Protein AF-A0A1D6FIJ0-F1 (afdb_monomer_lite)

InterPro domains:
  IPR036770 Ankyrin repeat-containing domain superfamily [G3DSA:1.25.40.20] (124-198)
  IPR036770 Ankyrin repeat-containing domain superfamily [SSF48403] (150-197)

Radius of gyration: 21.44 Å; chains: 1; bounding box: 54×54×56 Å

pLDDT: mean 78.52, std 17.39, range [33.03, 98.06]

Organism: Zea mays (NCBI:txid4577)

Foldseek 3Di:
DDDDDDDDDDDDDDAWAKDWDFDADPVRHTDGDIDIDTDHDDPPPPDDPPPPPPLPCPDPVSVVLLVLLVCLLVVLCDPDDDDDDDDPDLDQPPPDDDVVVVVVLVVCVVVPDPCVPSVVVVVSVSVSSVSLNVSLVSLRVPPPVPDDDDLSLLCSLLSCLLSVVVVSNSRSVSSPNDQCRQDPVGDGSVNSNVVNVD

Structure (mmCIF, N/CA/C/O backbone):
data_AF-A0A1D6FIJ0-F1
#
_entry.id   AF-A0A1D6FIJ0-F1
#
loop_
_atom_site.group_PDB
_atom_site.id
_atom_site.type_symbol
_atom_site.label_atom_id
_atom_site.label_alt_id
_atom_site.label_comp_id
_atom_site.label_asym_id
_atom_site.label_entity_id
_atom_site.label_seq_id
_atom_site.pdbx_PDB_ins_code
_atom_site.Cartn_x
_atom_site.Cartn_y
_atom_site.Cartn_z
_atom_site.occupancy
_atom_site.B_iso_or_equiv
_atom_site.auth_seq_id
_atom_site.auth_comp_id
_atom_site.auth_asym_id
_atom_site.auth_atom_id
_atom_site.pdbx_PDB_model_num
ATOM 1 N N . MET A 1 1 ? -10.433 -27.068 -19.968 1.00 35.25 1 MET A N 1
ATOM 2 C CA . MET A 1 1 ? -10.742 -26.694 -18.574 1.00 35.25 1 MET A CA 1
ATOM 3 C C . MET A 1 1 ? -10.887 -25.183 -18.567 1.00 35.25 1 MET A C 1
ATOM 5 O O . MET A 1 1 ? -9.882 -24.503 -18.715 1.00 35.25 1 MET A O 1
ATOM 9 N N . PHE A 1 2 ? -12.115 -24.663 -18.579 1.00 41.81 2 PHE A N 1
ATOM 10 C CA . PHE A 1 2 ? -12.343 -23.218 -18.496 1.00 41.81 2 PHE A CA 1
ATOM 11 C C . PHE A 1 2 ? -12.176 -22.818 -17.031 1.00 41.81 2 PHE A C 1
ATOM 13 O O . PHE A 1 2 ? -12.827 -23.402 -16.172 1.00 41.81 2 PHE A O 1
ATOM 20 N N . GLY A 1 3 ? -11.216 -21.934 -16.760 1.00 45.00 3 GLY A N 1
ATOM 21 C CA . GLY A 1 3 ? -10.919 -21.457 -15.414 1.00 45.00 3 GLY A CA 1
ATOM 22 C C . GLY A 1 3 ? -12.034 -20.565 -14.880 1.00 45.00 3 GLY A C 1
ATOM 23 O O . GLY A 1 3 ? -12.729 -19.910 -15.657 1.00 45.00 3 GLY A O 1
ATOM 24 N N . ASP A 1 4 ? -12.178 -20.543 -13.559 1.00 58.06 4 ASP A N 1
ATOM 25 C CA . ASP A 1 4 ? -13.126 -19.699 -12.835 1.00 58.06 4 ASP A CA 1
ATOM 26 C C . ASP A 1 4 ? -12.816 -18.212 -13.075 1.00 58.06 4 ASP A C 1
ATOM 28 O O . ASP A 1 4 ? -12.029 -17.584 -12.367 1.00 58.06 4 ASP A O 1
ATOM 32 N N . SER A 1 5 ? -13.402 -17.637 -14.124 1.00 64.94 5 SER A N 1
ATOM 33 C CA . SER A 1 5 ? -13.297 -16.212 -14.427 1.00 64.94 5 SER A CA 1
ATOM 34 C C . SER A 1 5 ? -14.331 -15.433 -13.616 1.00 64.94 5 SER A C 1
ATOM 36 O O . SER A 1 5 ? -15.533 -15.653 -13.766 1.00 64.94 5 SER A O 1
ATOM 38 N N . VAL A 1 6 ? -13.874 -14.496 -12.785 1.00 76.44 6 VAL A N 1
ATOM 39 C CA . VAL A 1 6 ? -14.740 -13.590 -12.019 1.00 76.44 6 VAL A CA 1
ATOM 40 C C . VAL A 1 6 ? -15.010 -12.325 -12.837 1.00 76.44 6 VAL A C 1
ATOM 42 O O . VAL A 1 6 ? -14.081 -11.686 -13.325 1.00 76.44 6 VAL A O 1
ATOM 45 N N . LEU A 1 7 ? -16.284 -11.949 -12.973 1.00 72.44 7 LEU A N 1
ATOM 46 C CA . LEU A 1 7 ? -16.712 -10.680 -13.568 1.00 72.44 7 LEU A CA 1
ATOM 47 C C . LEU A 1 7 ? -17.034 -9.678 -12.452 1.00 72.44 7 LEU A C 1
ATOM 49 O O . LEU A 1 7 ? -17.892 -9.946 -11.613 1.00 72.44 7 LEU A O 1
ATOM 53 N N . LEU A 1 8 ? -16.368 -8.521 -12.460 1.00 77.62 8 LEU A N 1
ATOM 54 C CA . LEU A 1 8 ? -16.652 -7.401 -11.559 1.00 77.62 8 LEU A CA 1
ATOM 55 C C . LEU A 1 8 ? -17.435 -6.322 -12.315 1.00 77.62 8 LEU A C 1
ATOM 57 O O . LEU A 1 8 ? -17.044 -5.920 -13.409 1.00 77.62 8 LEU A O 1
ATOM 61 N N . CYS A 1 9 ? -18.526 -5.834 -11.728 1.00 73.38 9 CYS A N 1
ATOM 62 C CA . CYS A 1 9 ? -19.297 -4.720 -12.271 1.00 73.38 9 CYS A CA 1
ATOM 63 C C . CYS A 1 9 ? -19.686 -3.733 -11.167 1.00 73.38 9 CYS A C 1
ATOM 65 O O . CYS A 1 9 ? -19.872 -4.113 -10.010 1.00 73.38 9 CYS A O 1
ATOM 67 N N . HIS A 1 10 ? -19.811 -2.457 -11.534 1.00 72.75 10 HIS A N 1
ATOM 68 C CA . HIS A 1 10 ? -20.338 -1.428 -10.647 1.00 72.75 10 HIS A CA 1
ATOM 69 C C . HIS A 1 10 ? -21.850 -1.332 -10.822 1.00 72.75 10 HIS A C 1
ATOM 71 O O . HIS A 1 10 ? -22.352 -1.155 -11.931 1.00 72.75 10 HIS A O 1
ATOM 77 N N . THR A 1 11 ? -22.574 -1.437 -9.713 1.00 73.19 11 THR A N 1
ATOM 78 C CA . THR A 1 11 ? -24.018 -1.209 -9.684 1.00 73.19 11 THR A CA 1
ATOM 79 C C . THR A 1 11 ? -24.317 0.291 -9.623 1.00 73.19 11 THR A C 1
ATOM 81 O O . THR A 1 11 ? -23.659 1.006 -8.863 1.00 73.19 11 THR A O 1
ATOM 84 N N . PRO A 1 12 ? -25.315 0.792 -10.372 1.00 76.25 12 PRO A N 1
ATOM 85 C CA . PRO A 1 12 ? -25.849 2.129 -10.147 1.00 76.25 12 PRO A CA 1
ATOM 86 C C . PRO A 1 12 ? -26.482 2.232 -8.749 1.00 76.25 12 PRO A C 1
ATOM 88 O O . PRO A 1 12 ? -26.779 1.219 -8.108 1.00 76.25 12 PRO A O 1
ATOM 91 N N . LEU A 1 13 ? -26.686 3.467 -8.280 1.00 73.50 13 LEU A N 1
ATOM 92 C CA . LEU A 1 13 ? -27.376 3.754 -7.018 1.00 73.50 13 LEU A CA 1
ATOM 93 C C . LEU A 1 13 ? -28.751 3.072 -7.001 1.00 73.50 13 LEU A C 1
ATOM 95 O O . LEU A 1 13 ? -29.591 3.343 -7.858 1.00 73.50 13 LEU A O 1
ATOM 99 N N . HIS A 1 14 ? -28.969 2.197 -6.020 1.00 72.94 14 HIS A N 1
ATOM 100 C CA . HIS A 1 14 ? -30.217 1.463 -5.837 1.00 72.94 14 HIS A CA 1
ATOM 101 C C . HIS A 1 14 ? -30.660 1.523 -4.369 1.00 72.94 14 HIS A C 1
ATOM 103 O O . HIS A 1 14 ? -29.834 1.666 -3.466 1.00 72.94 14 HIS A O 1
ATOM 109 N N . ASN A 1 15 ? -31.963 1.416 -4.116 1.00 78.62 15 ASN A N 1
ATOM 110 C CA . ASN A 1 15 ? -32.493 1.242 -2.761 1.00 78.62 15 ASN A CA 1
ATOM 111 C C . ASN A 1 15 ? -32.277 -0.204 -2.297 1.00 78.62 15 ASN A C 1
ATOM 113 O O . ASN A 1 15 ? -32.217 -1.109 -3.135 1.00 78.62 15 ASN A O 1
ATOM 117 N N . SER A 1 16 ? -32.188 -0.435 -0.983 1.00 84.50 16 SER A N 1
ATOM 118 C CA . SER A 1 16 ? -32.159 -1.795 -0.438 1.00 84.50 16 SER A CA 1
ATOM 119 C C . SER A 1 16 ? -33.367 -2.613 -0.902 1.00 84.50 16 SER A C 1
ATOM 121 O O . SER A 1 16 ? -34.490 -2.113 -0.960 1.00 84.50 16 SER A O 1
ATOM 123 N N . GLY A 1 17 ? -33.136 -3.876 -1.253 1.00 85.56 17 GLY A N 1
ATOM 124 C CA . GLY A 1 17 ? -34.182 -4.779 -1.721 1.00 85.56 17 GLY A CA 1
ATOM 125 C C . GLY A 1 17 ? -33.651 -5.936 -2.557 1.00 85.56 17 GLY A C 1
ATOM 126 O O . GLY A 1 17 ? -32.471 -6.000 -2.893 1.00 85.56 17 GLY A O 1
ATOM 127 N N . ASN A 1 18 ? -34.540 -6.860 -2.911 1.00 88.81 18 ASN A N 1
ATOM 128 C CA . ASN A 1 18 ? -34.189 -8.002 -3.748 1.00 88.81 18 ASN A CA 1
ATOM 129 C C . ASN A 1 18 ? -34.084 -7.583 -5.220 1.00 88.81 18 ASN A C 1
ATOM 131 O O . ASN A 1 18 ? -35.015 -7.011 -5.785 1.00 88.81 18 ASN A O 1
ATOM 135 N N . LEU A 1 19 ? -32.948 -7.892 -5.835 1.00 87.00 19 LEU A N 1
ATOM 136 C CA . LEU A 1 19 ? -32.635 -7.694 -7.240 1.00 87.00 19 LEU A CA 1
ATOM 137 C C . LEU A 1 19 ? -32.540 -9.032 -7.954 1.00 87.00 19 LEU A C 1
ATOM 139 O O . LEU A 1 19 ? -32.027 -10.006 -7.412 1.00 87.00 19 LEU A O 1
ATOM 143 N N . ARG A 1 20 ? -32.956 -9.040 -9.216 1.00 87.88 20 ARG A N 1
ATOM 144 C CA . ARG A 1 20 ? -32.782 -10.170 -10.119 1.00 87.88 20 ARG A CA 1
ATOM 145 C C . ARG A 1 20 ? -31.782 -9.796 -11.201 1.00 87.88 20 ARG A C 1
ATOM 147 O O . ARG A 1 20 ? -32.005 -8.835 -11.935 1.00 87.88 20 ARG A O 1
ATOM 154 N N . ILE A 1 21 ? -30.696 -10.553 -11.301 1.00 88.81 21 ILE A N 1
ATOM 155 C CA . ILE A 1 21 ? -29.601 -10.304 -12.242 1.00 88.81 21 ILE A CA 1
ATOM 156 C C . ILE A 1 21 ? -29.571 -11.418 -13.289 1.00 88.81 21 ILE A C 1
ATOM 158 O O . ILE A 1 21 ? -29.788 -12.587 -12.972 1.00 88.81 21 ILE A O 1
ATOM 162 N N . TYR A 1 22 ? -29.306 -11.042 -14.537 1.00 90.25 22 TYR A N 1
ATOM 163 C CA . TYR A 1 22 ? -29.076 -11.941 -15.664 1.00 90.25 22 TYR A CA 1
ATOM 164 C C . TYR A 1 22 ? -28.115 -11.276 -16.657 1.00 90.25 22 TYR A C 1
ATOM 166 O O . TYR A 1 22 ? -27.970 -10.053 -16.680 1.00 90.25 22 TYR A O 1
ATOM 174 N N . ILE A 1 23 ? -27.446 -12.082 -17.473 1.00 88.88 23 ILE A N 1
ATOM 175 C CA . ILE A 1 23 ? -26.503 -11.636 -18.496 1.00 88.88 23 ILE A CA 1
ATOM 176 C C . ILE A 1 23 ? -27.230 -11.626 -19.838 1.00 88.88 23 ILE A C 1
ATOM 178 O O . ILE A 1 23 ? -27.932 -12.581 -20.180 1.00 88.88 23 ILE A O 1
ATOM 182 N N . THR A 1 24 ? -27.044 -10.553 -20.606 1.00 92.00 24 THR A N 1
ATOM 183 C CA . THR A 1 24 ? -27.512 -10.466 -21.993 1.00 92.00 24 THR A CA 1
ATOM 184 C C . THR A 1 24 ? -26.342 -10.418 -22.961 1.00 92.00 24 THR A C 1
ATOM 186 O O . THR A 1 24 ? -25.279 -9.886 -22.640 1.00 92.00 24 THR A O 1
ATOM 189 N N . SER A 1 25 ? -26.536 -10.977 -24.152 1.00 87.75 25 SER A N 1
ATOM 190 C CA . SER A 1 25 ? -25.628 -10.764 -25.280 1.00 87.75 25 SER A CA 1
ATOM 191 C C . SER A 1 25 ? -25.855 -9.371 -25.888 1.00 87.75 25 SER A C 1
ATOM 193 O O . SER A 1 25 ? -26.850 -8.704 -25.601 1.00 87.75 25 SER A O 1
ATOM 195 N N . GLY A 1 26 ? -24.943 -8.895 -26.741 1.00 82.38 26 GLY A N 1
ATOM 196 C CA . GLY A 1 26 ? -25.019 -7.562 -27.366 1.00 82.38 26 GLY A CA 1
ATOM 197 C C . GLY A 1 26 ? -26.291 -7.313 -28.194 1.00 82.38 26 GLY A C 1
ATOM 198 O O . GLY A 1 26 ? -26.633 -6.166 -28.471 1.00 82.38 26 GLY A O 1
ATOM 199 N N . ASN A 1 27 ? -27.026 -8.374 -28.538 1.00 87.19 27 ASN A N 1
ATOM 200 C CA . ASN A 1 27 ? -28.348 -8.338 -29.170 1.00 87.19 27 ASN A CA 1
ATOM 201 C C . ASN A 1 27 ? -29.523 -8.240 -28.168 1.00 87.19 27 ASN A C 1
ATOM 203 O O . ASN A 1 27 ? -30.676 -8.290 -28.586 1.00 87.19 27 ASN A O 1
ATOM 207 N N . ARG A 1 28 ? -29.243 -8.070 -26.867 1.00 84.00 28 ARG A N 1
ATOM 208 C CA . ARG A 1 28 ? -30.196 -8.014 -25.741 1.00 84.00 28 ARG A CA 1
ATOM 209 C C . ARG A 1 28 ? -30.937 -9.321 -25.439 1.00 84.00 28 ARG A C 1
ATOM 211 O O . ARG A 1 28 ? -31.875 -9.308 -24.645 1.00 84.00 28 ARG A O 1
ATOM 218 N N . GLU A 1 29 ? -30.515 -10.444 -26.012 1.00 91.69 29 GLU A N 1
ATOM 219 C CA . GLU A 1 29 ? -31.053 -11.756 -25.645 1.00 91.69 29 GLU A CA 1
ATOM 220 C C . GLU A 1 29 ? -30.439 -12.254 -24.336 1.00 91.69 29 GLU A C 1
ATOM 222 O O . GLU A 1 29 ? -29.259 -12.024 -24.066 1.00 91.69 29 GLU A O 1
ATOM 227 N N . VAL A 1 30 ? -31.243 -12.935 -23.518 1.00 91.06 30 VAL A N 1
ATOM 228 C CA . VAL A 1 30 ? -30.817 -13.493 -22.228 1.00 91.06 30 VAL A CA 1
ATOM 229 C C . VAL A 1 30 ? -29.951 -14.728 -22.462 1.00 91.06 30 VAL A C 1
ATOM 231 O O . VAL A 1 30 ? -30.374 -15.670 -23.126 1.00 91.06 30 VAL A O 1
ATOM 234 N N . CYS A 1 31 ? -28.746 -14.733 -21.893 1.00 89.56 31 CYS A N 1
ATOM 235 C CA . CYS A 1 31 ? -27.768 -15.815 -22.049 1.00 89.56 31 CYS A CA 1
ATOM 236 C C . CYS A 1 31 ? -27.363 -16.464 -20.717 1.00 89.56 31 CYS A C 1
ATOM 238 O O . CYS A 1 31 ? -26.452 -17.288 -20.694 1.00 89.56 31 CYS A O 1
ATOM 240 N N . SER A 1 32 ? -28.012 -16.102 -19.607 1.00 89.69 32 SER A N 1
ATOM 241 C CA . SER A 1 32 ? -27.807 -16.741 -18.306 1.00 89.69 32 SER A CA 1
ATOM 242 C C . SER A 1 32 ? -29.126 -17.045 -17.613 1.00 89.69 32 SER A C 1
ATOM 244 O O . SER A 1 32 ? -30.171 -16.484 -17.938 1.00 89.69 32 SER A O 1
ATOM 246 N N . GLU A 1 33 ? -29.049 -17.880 -16.584 1.00 90.38 33 GLU A N 1
ATOM 247 C CA . GLU A 1 33 ? -30.119 -18.012 -15.604 1.00 90.38 33 GLU A CA 1
ATOM 248 C C . GLU A 1 33 ? -30.327 -16.695 -14.844 1.00 90.38 33 GLU A C 1
ATOM 250 O O . GLU A 1 33 ? -29.411 -15.872 -14.711 1.00 90.38 33 GLU A O 1
ATOM 255 N N . PHE A 1 34 ? -31.546 -16.510 -14.342 1.00 90.94 34 PHE A N 1
ATOM 256 C CA . PHE A 1 34 ? -31.870 -15.422 -13.432 1.00 90.94 34 PHE A CA 1
ATOM 257 C C . PHE A 1 34 ? -31.386 -15.774 -12.033 1.00 90.94 34 PHE A C 1
ATOM 259 O O . PHE A 1 34 ? -31.672 -16.861 -11.530 1.00 90.94 34 PHE A O 1
ATOM 266 N N . LYS A 1 35 ? -30.700 -14.837 -11.385 1.00 88.56 35 LYS A N 1
ATOM 267 C CA . LYS A 1 35 ? -30.231 -15.017 -10.017 1.00 88.56 35 LYS A CA 1
ATOM 268 C C . LYS A 1 35 ? -30.718 -13.883 -9.134 1.00 88.56 35 LYS A C 1
ATOM 270 O O . LYS A 1 35 ? -30.504 -12.711 -9.443 1.00 88.56 35 LYS A O 1
ATOM 275 N N . ASP A 1 36 ? -31.392 -14.262 -8.057 1.00 90.19 36 ASP A N 1
ATOM 276 C CA . ASP A 1 36 ? -31.933 -13.335 -7.075 1.00 90.19 36 ASP A CA 1
ATOM 277 C C . ASP A 1 36 ? -30.865 -13.035 -6.009 1.00 90.19 36 ASP A C 1
ATOM 279 O O . ASP A 1 36 ? -30.197 -13.935 -5.493 1.00 90.19 36 ASP A O 1
ATOM 283 N N . PHE A 1 37 ? -30.690 -11.757 -5.696 1.00 85.75 37 PHE A N 1
ATOM 284 C CA . PHE A 1 37 ? -29.734 -11.239 -4.724 1.00 85.75 37 PHE A CA 1
ATOM 285 C C . PHE A 1 37 ? -30.392 -10.157 -3.882 1.00 85.75 37 PHE A C 1
ATOM 287 O O . PHE A 1 37 ? -31.210 -9.395 -4.379 1.00 85.75 37 PHE A O 1
ATOM 294 N N . GLU A 1 38 ? -29.995 -10.021 -2.625 1.00 88.25 38 GLU A N 1
ATOM 295 C CA . GLU A 1 38 ? -30.410 -8.887 -1.804 1.00 88.25 38 GLU A CA 1
ATOM 296 C C . GLU A 1 38 ? -29.393 -7.750 -1.961 1.00 88.25 38 GLU A C 1
ATOM 298 O O . GLU A 1 38 ? -28.241 -7.859 -1.533 1.00 88.25 38 GLU A O 1
ATOM 303 N N . PHE A 1 39 ? -29.810 -6.642 -2.568 1.00 83.75 39 PHE A N 1
ATOM 304 C CA . PHE A 1 39 ? -29.047 -5.405 -2.533 1.00 83.75 39 PHE A CA 1
ATOM 305 C C . PHE A 1 39 ? -29.249 -4.737 -1.179 1.00 83.75 39 PHE A C 1
ATOM 307 O O . PHE A 1 39 ? -30.365 -4.401 -0.787 1.00 83.75 39 PHE A O 1
ATOM 314 N N . ARG A 1 40 ? -28.154 -4.511 -0.459 1.00 81.06 40 ARG A N 1
ATOM 315 C CA . ARG A 1 40 ? -28.170 -3.798 0.815 1.00 81.06 40 ARG A CA 1
ATOM 316 C C . ARG A 1 40 ? -27.570 -2.422 0.592 1.00 81.06 40 ARG A C 1
ATOM 318 O O . ARG A 1 40 ? -26.353 -2.285 0.487 1.00 81.06 40 ARG A O 1
ATOM 325 N N . SER A 1 41 ? -28.425 -1.400 0.511 1.00 71.88 41 SER A N 1
ATOM 326 C CA . SER A 1 41 ? -27.956 -0.017 0.566 1.00 71.88 41 SER A CA 1
ATOM 327 C C . SER A 1 41 ? -27.242 0.172 1.897 1.00 71.88 41 SER A C 1
ATOM 329 O O . SER A 1 41 ? -27.816 -0.115 2.951 1.00 71.88 41 SER A O 1
ATOM 331 N N . LYS A 1 42 ? -25.993 0.631 1.854 1.00 66.19 42 LYS A N 1
ATOM 332 C CA . LYS A 1 42 ? -25.233 0.959 3.057 1.00 66.19 42 LYS A CA 1
ATOM 333 C C . LYS A 1 42 ? -26.059 1.982 3.841 1.00 66.19 42 LYS A C 1
ATOM 335 O O . LYS A 1 42 ? -26.354 3.051 3.306 1.00 66.19 42 LYS A O 1
ATOM 340 N N . SER A 1 43 ? -26.524 1.636 5.044 1.00 50.34 43 SER A N 1
ATOM 341 C CA . SER A 1 43 ? -27.262 2.596 5.861 1.00 50.34 43 SER A CA 1
ATOM 342 C C . SER A 1 43 ? -26.333 3.772 6.112 1.00 50.34 43 SER A C 1
ATOM 344 O O . SER A 1 43 ? -25.256 3.586 6.679 1.00 50.34 43 SER A O 1
ATOM 346 N N . SER A 1 44 ? -26.741 4.965 5.694 1.00 47.31 44 SER A N 1
ATOM 347 C CA . SER A 1 44 ? -26.148 6.194 6.202 1.00 47.31 44 SER A CA 1
ATOM 348 C C . SER A 1 44 ? -26.582 6.328 7.664 1.00 47.31 44 SER A C 1
ATOM 350 O O . SER A 1 44 ? -27.542 7.020 7.992 1.00 47.31 44 SER A O 1
ATOM 352 N N . SER A 1 45 ? -25.949 5.553 8.547 1.00 39.25 45 SER A N 1
ATOM 353 C CA . SER A 1 45 ? -25.892 5.900 9.956 1.00 39.25 45 SER A CA 1
ATOM 354 C C . SER A 1 45 ? -24.968 7.099 10.033 1.00 39.25 45 SER A C 1
ATOM 356 O O . SER A 1 45 ? -23.825 7.031 9.585 1.00 39.25 45 SER A O 1
ATOM 358 N N . SER A 1 46 ? -25.481 8.200 10.565 1.00 40.94 46 SER A N 1
ATOM 359 C CA . SER A 1 46 ? -24.735 9.416 10.848 1.00 40.94 46 SER A CA 1
ATOM 360 C C . SER A 1 46 ? -23.670 9.147 11.914 1.00 40.94 46 SER A C 1
ATOM 362 O O . SER A 1 46 ? -23.873 9.461 13.078 1.00 40.94 46 SER A O 1
ATOM 364 N N . PHE A 1 47 ? -22.575 8.515 11.497 1.00 37.06 47 PHE A N 1
ATOM 365 C CA . PHE A 1 47 ? -21.218 8.560 12.025 1.00 37.06 47 PHE A CA 1
ATOM 366 C C . PHE A 1 47 ? -20.314 7.986 10.909 1.00 37.06 47 PHE A C 1
ATOM 368 O O . PHE A 1 47 ? -20.484 6.850 10.483 1.00 37.06 47 PHE A O 1
ATOM 375 N N . THR A 1 48 ? -19.422 8.854 10.418 1.00 38.91 48 THR A N 1
ATOM 376 C CA . THR A 1 48 ? -18.216 8.623 9.595 1.00 38.91 48 THR A C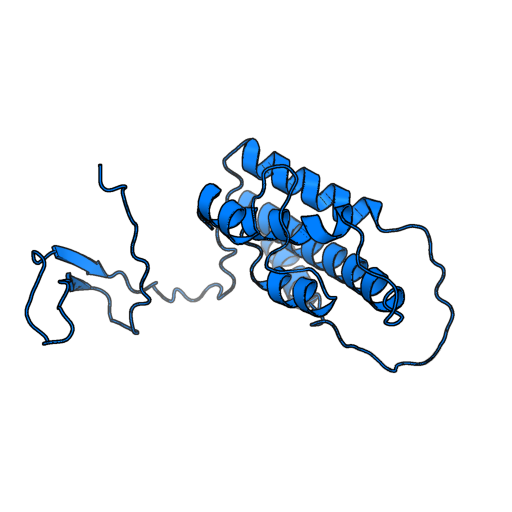A 1
ATOM 377 C C . THR A 1 48 ? -18.340 8.119 8.140 1.00 38.91 48 THR A C 1
ATOM 379 O O . THR A 1 48 ? -18.205 6.940 7.831 1.00 38.91 48 THR A O 1
ATOM 382 N N . ASP A 1 49 ? -18.261 9.072 7.198 1.00 35.88 49 ASP A N 1
ATOM 383 C CA . ASP A 1 49 ? -17.623 8.913 5.865 1.00 35.88 49 ASP A CA 1
ATOM 384 C C . ASP A 1 49 ? -16.089 8.693 5.948 1.00 35.88 49 ASP A C 1
ATOM 386 O O . ASP A 1 49 ? -15.317 8.962 5.032 1.00 35.88 49 ASP A O 1
ATOM 390 N N . ILE A 1 50 ? -15.635 8.157 7.076 1.00 46.34 50 ILE A N 1
ATOM 391 C CA . ILE A 1 50 ? -14.328 7.548 7.273 1.00 46.34 50 ILE A CA 1
ATOM 392 C C . ILE A 1 50 ? -14.639 6.220 7.953 1.00 46.34 50 ILE A C 1
ATOM 394 O O . ILE A 1 50 ? -14.343 6.007 9.123 1.00 46.34 50 ILE A O 1
ATOM 398 N N . ALA A 1 51 ? -15.307 5.318 7.239 1.00 33.03 51 ALA A N 1
ATOM 399 C CA . ALA A 1 51 ? -15.020 3.926 7.511 1.00 33.03 51 ALA A CA 1
ATOM 400 C C . ALA A 1 51 ? -13.569 3.757 7.045 1.00 33.03 51 ALA A C 1
ATOM 402 O O . ALA A 1 51 ? -13.343 3.862 5.833 1.00 33.03 51 ALA A O 1
ATOM 403 N N . PRO A 1 52 ? -12.572 3.529 7.926 1.00 43.75 52 PRO A N 1
ATOM 404 C CA . PRO A 1 52 ? -11.384 2.860 7.440 1.00 43.75 52 PRO A CA 1
ATOM 405 C C . PRO A 1 52 ? -11.944 1.609 6.774 1.00 43.75 52 PRO A C 1
ATOM 407 O O . PRO A 1 52 ? -12.661 0.837 7.421 1.00 43.75 52 PRO A O 1
ATOM 410 N N . SER A 1 53 ? -11.746 1.455 5.459 1.00 44.94 53 SER A N 1
ATOM 411 C CA . SER A 1 53 ? -11.912 0.145 4.837 1.00 44.94 53 SER A CA 1
ATOM 412 C C . SER A 1 53 ? -11.242 -0.796 5.816 1.00 44.94 53 SER A C 1
ATOM 414 O O . SER A 1 53 ? -10.070 -0.575 6.119 1.00 44.94 53 SER A O 1
ATOM 416 N N . SER A 1 54 ? -12.005 -1.701 6.435 1.00 47.59 54 SER A N 1
ATOM 417 C CA . SER A 1 54 ? -11.489 -2.645 7.419 1.00 47.59 54 SER A CA 1
ATOM 418 C C . SER A 1 54 ? -10.525 -3.548 6.657 1.00 47.59 54 SER A C 1
ATOM 420 O O . SER A 1 54 ? -10.859 -4.641 6.208 1.00 47.59 54 SER A O 1
ATOM 422 N N . ARG A 1 55 ? -9.325 -3.018 6.410 1.00 56.81 55 ARG A N 1
ATOM 423 C CA . ARG A 1 55 ? -8.169 -3.634 5.773 1.00 56.81 55 ARG A CA 1
ATOM 424 C C . ARG A 1 55 ? -7.512 -4.422 6.867 1.00 56.81 55 ARG A C 1
ATOM 426 O O . ARG A 1 55 ? -6.417 -4.140 7.327 1.00 56.81 55 ARG A O 1
ATOM 433 N N . HIS A 1 56 ? -8.298 -5.354 7.360 1.00 56.28 56 HIS A N 1
ATOM 434 C CA . HIS A 1 56 ? -7.942 -6.184 8.464 1.00 56.28 56 HIS A CA 1
ATOM 435 C C . HIS A 1 56 ? -6.769 -7.015 7.934 1.00 56.28 56 HIS A C 1
ATOM 437 O O . HIS A 1 56 ? -6.954 -7.872 7.066 1.00 56.28 56 HIS A O 1
ATOM 443 N N . LEU A 1 57 ? -5.555 -6.690 8.381 1.00 64.00 57 LEU A N 1
ATOM 444 C CA . LEU A 1 57 ? -4.341 -7.458 8.115 1.00 64.00 57 LEU A CA 1
ATOM 445 C C . LEU A 1 57 ? -4.517 -8.803 8.835 1.00 64.00 57 LEU A C 1
ATOM 447 O O . LEU A 1 57 ? -4.083 -8.985 9.969 1.00 64.00 57 LEU A O 1
ATOM 451 N N . LYS A 1 58 ? -5.293 -9.707 8.232 1.00 68.75 58 LYS A N 1
ATOM 452 C CA . LYS A 1 58 ? -5.741 -10.961 8.858 1.00 68.75 58 LYS A CA 1
ATOM 453 C C . LYS A 1 58 ? -4.697 -12.058 8.721 1.00 68.75 58 LYS A C 1
ATOM 455 O O . LYS A 1 58 ? -4.729 -13.017 9.487 1.00 68.75 58 LYS A O 1
ATOM 460 N N . SER A 1 59 ? -3.801 -11.938 7.740 1.00 82.88 59 SER A N 1
ATOM 461 C CA . SER A 1 59 ? -2.828 -12.972 7.408 1.00 82.88 59 SER A CA 1
ATOM 462 C C . SER A 1 59 ? -1.393 -12.555 7.735 1.00 82.88 59 SER A C 1
ATOM 464 O O . SER A 1 59 ? -1.020 -11.382 7.702 1.00 82.88 59 SER A O 1
ATOM 466 N N . SER A 1 60 ? -0.548 -13.551 8.010 1.00 90.62 60 SER A N 1
ATOM 467 C CA . SER A 1 60 ? 0.900 -13.342 8.122 1.00 90.62 60 SER A CA 1
ATOM 468 C C . SER A 1 60 ? 1.496 -12.772 6.826 1.00 90.62 60 SER A C 1
ATOM 470 O O . SER A 1 60 ? 2.466 -12.017 6.882 1.00 90.62 60 SER A O 1
ATOM 472 N N . GLU A 1 61 ? 0.893 -13.085 5.675 1.00 91.50 61 GLU A N 1
ATOM 473 C CA . GLU A 1 61 ? 1.292 -12.558 4.370 1.00 91.50 61 GLU A CA 1
ATOM 474 C C . GLU A 1 61 ? 1.021 -11.052 4.265 1.00 91.50 61 GLU A C 1
ATOM 476 O O . GLU A 1 61 ? 1.919 -10.303 3.888 1.00 91.50 61 GLU A O 1
ATOM 481 N N . ASP A 1 62 ? -0.157 -10.585 4.690 1.00 89.69 62 ASP A N 1
ATOM 482 C CA . ASP A 1 62 ? -0.502 -9.158 4.740 1.00 89.69 62 ASP A CA 1
ATOM 483 C C . ASP A 1 62 ? 0.490 -8.367 5.606 1.00 89.69 62 ASP A C 1
ATOM 485 O O . ASP A 1 62 ? 1.016 -7.331 5.191 1.00 89.69 62 ASP A O 1
ATOM 489 N N . LEU A 1 63 ? 0.807 -8.893 6.795 1.00 91.25 63 LEU A N 1
ATOM 490 C CA . LEU A 1 63 ? 1.788 -8.292 7.703 1.00 91.25 63 LEU A CA 1
ATOM 491 C C . LEU A 1 63 ? 3.194 -8.265 7.094 1.00 91.25 63 LEU A C 1
ATOM 493 O O . LEU A 1 63 ? 3.930 -7.293 7.275 1.00 91.25 63 LEU A O 1
ATOM 497 N N . LEU A 1 64 ? 3.574 -9.298 6.339 1.00 94.38 64 LEU A N 1
ATOM 498 C CA . LEU A 1 64 ? 4.845 -9.326 5.622 1.00 94.38 64 LEU A CA 1
ATOM 499 C C . LEU A 1 64 ? 4.907 -8.236 4.543 1.00 94.38 64 LEU A C 1
ATOM 501 O O . LEU A 1 64 ? 5.940 -7.573 4.407 1.00 94.38 64 LEU A O 1
ATOM 505 N N . ILE A 1 65 ? 3.832 -8.035 3.774 1.00 95.06 65 ILE A N 1
ATOM 506 C CA . ILE A 1 65 ? 3.769 -6.967 2.765 1.00 95.06 65 ILE A CA 1
ATOM 507 C C . ILE A 1 65 ? 3.824 -5.596 3.433 1.00 95.06 65 ILE A C 1
ATOM 509 O O . ILE A 1 65 ? 4.613 -4.745 3.014 1.00 95.06 65 ILE A O 1
ATOM 513 N N . LEU A 1 66 ? 3.075 -5.405 4.517 1.00 93.56 66 LEU A N 1
ATOM 514 C CA . LEU A 1 66 ? 3.103 -4.183 5.310 1.00 93.56 66 LEU A CA 1
ATOM 515 C C . LEU A 1 66 ? 4.510 -3.881 5.845 1.00 93.56 66 LEU A C 1
ATOM 517 O O . LEU A 1 66 ? 4.998 -2.760 5.707 1.00 93.56 66 LEU A O 1
ATOM 521 N N . ALA A 1 67 ? 5.200 -4.880 6.399 1.00 94.25 67 ALA A N 1
ATOM 522 C CA . ALA A 1 67 ? 6.560 -4.725 6.906 1.00 94.25 67 ALA A CA 1
ATOM 523 C C . ALA A 1 67 ? 7.553 -4.373 5.787 1.00 94.25 67 ALA A C 1
ATOM 525 O O . ALA A 1 67 ? 8.402 -3.494 5.957 1.00 94.25 67 ALA A O 1
ATOM 526 N N . LYS A 1 68 ? 7.438 -5.017 4.616 1.00 95.31 68 LYS A N 1
ATOM 527 C CA . LYS A 1 68 ? 8.245 -4.680 3.431 1.00 95.31 68 LYS A CA 1
ATOM 528 C C . LYS A 1 68 ? 7.993 -3.243 2.976 1.00 95.31 68 LYS A C 1
ATOM 530 O O . LYS A 1 68 ? 8.955 -2.545 2.655 1.00 95.31 68 LYS A O 1
ATOM 535 N N . PHE A 1 69 ? 6.734 -2.808 2.982 1.00 95.12 69 PHE A N 1
ATOM 536 C CA . PHE A 1 69 ? 6.341 -1.452 2.614 1.00 95.12 69 PHE A CA 1
ATOM 537 C C . PHE A 1 69 ? 6.907 -0.422 3.589 1.00 95.12 69 PHE A C 1
ATOM 539 O O . PHE A 1 69 ? 7.626 0.485 3.173 1.00 95.12 69 PHE A O 1
ATOM 546 N N . ALA A 1 70 ? 6.692 -0.618 4.890 1.00 93.94 70 ALA A N 1
ATOM 547 C CA . ALA A 1 70 ? 7.243 0.240 5.931 1.00 93.94 70 ALA A CA 1
ATOM 548 C C . ALA A 1 70 ? 8.774 0.333 5.836 1.00 93.94 70 ALA A C 1
ATOM 550 O O . ALA A 1 70 ? 9.328 1.431 5.853 1.00 93.94 70 ALA A O 1
ATOM 551 N N . ARG A 1 71 ? 9.468 -0.799 5.651 1.00 93.94 71 ARG A N 1
ATOM 552 C CA . ARG A 1 71 ? 10.925 -0.819 5.461 1.00 93.94 71 ARG A CA 1
ATOM 553 C C . ARG A 1 71 ? 11.352 0.031 4.265 1.00 93.94 71 ARG A C 1
ATOM 555 O O . ARG A 1 71 ? 12.259 0.839 4.410 1.00 93.94 71 ARG A O 1
ATOM 562 N N . MET A 1 72 ? 10.693 -0.110 3.116 1.00 93.00 72 MET A N 1
ATOM 563 C CA . MET A 1 72 ? 11.012 0.672 1.915 1.00 93.00 72 MET A CA 1
ATOM 564 C C . MET A 1 72 ? 10.854 2.182 2.150 1.00 93.00 72 MET A C 1
ATOM 566 O O . MET A 1 72 ? 11.726 2.963 1.769 1.00 93.00 72 MET A O 1
ATOM 570 N N . LEU A 1 73 ? 9.787 2.590 2.844 1.00 92.06 73 LEU A N 1
ATOM 571 C CA . LEU A 1 73 ? 9.549 3.992 3.199 1.00 92.06 73 LEU A CA 1
ATOM 572 C C . LEU A 1 73 ? 10.574 4.549 4.199 1.00 92.06 73 LEU A C 1
ATOM 574 O O . LEU A 1 73 ? 10.864 5.745 4.186 1.00 92.06 73 LEU A O 1
ATOM 578 N N . LEU A 1 74 ? 11.122 3.704 5.074 1.00 87.81 74 LEU A N 1
ATOM 579 C CA . LEU A 1 74 ? 12.120 4.098 6.072 1.00 87.81 74 LEU A CA 1
ATOM 580 C C . LEU A 1 74 ? 13.547 4.119 5.501 1.00 87.81 74 LEU A C 1
ATOM 582 O O . LEU A 1 74 ? 14.327 5.000 5.856 1.00 87.81 74 LEU A O 1
ATOM 586 N N . SER A 1 75 ? 13.885 3.189 4.603 1.00 80.56 75 SER A N 1
ATOM 587 C CA . SER A 1 75 ? 15.227 3.048 4.019 1.00 80.56 75 SER A CA 1
ATOM 588 C C . SER A 1 75 ? 15.584 4.131 2.990 1.00 80.56 75 SER A C 1
ATOM 590 O O . SER A 1 75 ? 16.762 4.340 2.722 1.00 80.56 75 SER A O 1
ATOM 592 N N . GLY A 1 76 ? 14.603 4.847 2.430 1.00 63.25 76 GLY A N 1
ATOM 593 C CA . GLY A 1 76 ? 14.823 5.890 1.415 1.00 63.25 76 GLY A CA 1
ATOM 594 C C . GLY A 1 76 ? 15.352 7.237 1.932 1.00 63.25 76 GLY A C 1
ATOM 595 O O . GLY A 1 76 ? 15.530 8.154 1.134 1.00 63.25 76 GLY A O 1
ATOM 596 N N . ASN A 1 77 ? 15.598 7.379 3.239 1.00 56.81 77 ASN A N 1
ATOM 597 C CA . ASN A 1 77 ? 15.906 8.656 3.890 1.00 56.81 77 ASN A CA 1
ATOM 598 C C . ASN A 1 77 ? 17.395 8.804 4.239 1.00 56.81 77 ASN A C 1
ATOM 600 O O . ASN A 1 77 ? 17.735 9.064 5.394 1.00 56.81 77 ASN A O 1
ATOM 604 N N . GLY A 1 78 ? 18.291 8.6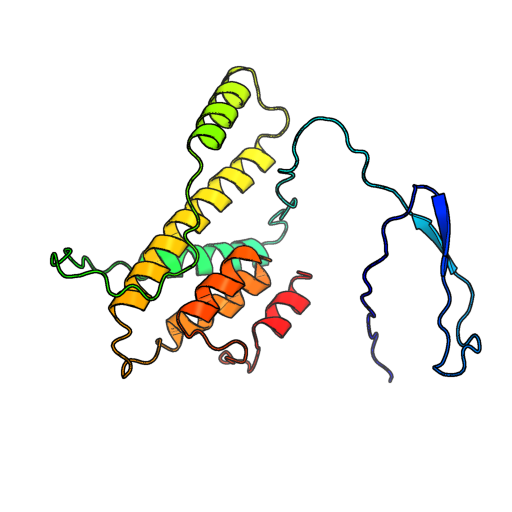71 3.258 1.00 50.75 78 GLY A N 1
ATOM 605 C CA . GLY A 1 78 ? 19.626 9.258 3.416 1.00 50.75 78 GLY A CA 1
ATOM 606 C C . GLY A 1 78 ? 19.463 10.745 3.747 1.00 50.75 78 GLY A C 1
ATOM 607 O O . GLY A 1 78 ? 18.655 11.415 3.103 1.00 50.75 78 GLY A O 1
ATOM 608 N N . ASN A 1 79 ? 20.140 11.226 4.793 1.00 42.19 79 ASN A N 1
ATOM 609 C CA . ASN A 1 79 ? 20.076 12.609 5.270 1.00 42.19 79 ASN A CA 1
ATOM 610 C C . ASN A 1 79 ? 20.442 13.577 4.138 1.00 42.19 79 ASN A C 1
ATOM 612 O O . ASN A 1 79 ? 21.612 13.890 3.945 1.00 42.19 79 ASN A O 1
ATOM 616 N N . LEU A 1 80 ? 19.456 14.024 3.365 1.00 44.53 80 LEU A N 1
ATOM 617 C CA . LEU A 1 80 ? 19.643 15.091 2.401 1.00 44.53 80 LEU A CA 1
ATOM 618 C C . LEU A 1 80 ? 19.152 16.368 3.066 1.00 44.53 80 LEU A C 1
ATOM 620 O O . LEU A 1 80 ? 17.952 16.650 3.111 1.00 44.53 80 LEU A O 1
ATOM 624 N N . GLU A 1 81 ? 20.106 17.082 3.658 1.00 48.31 81 GLU A N 1
ATOM 625 C CA . GLU A 1 81 ? 19.935 18.473 4.051 1.00 48.31 81 GLU 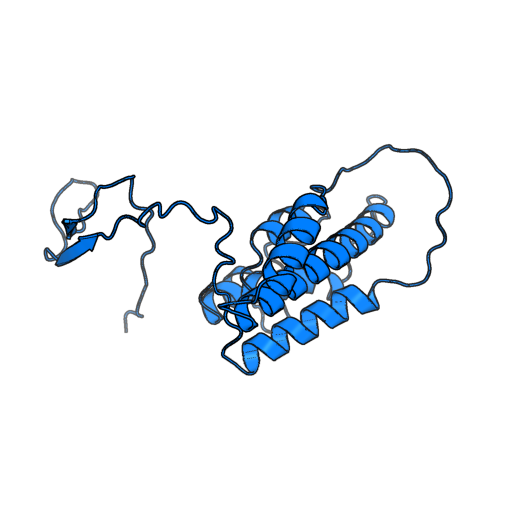A CA 1
ATOM 626 C C . GLU A 1 81 ? 19.360 19.246 2.867 1.00 48.31 81 GLU A C 1
ATOM 628 O O . GLU A 1 81 ? 19.748 19.041 1.718 1.00 48.31 81 GLU A O 1
ATOM 633 N N . VAL A 1 82 ? 18.363 20.073 3.153 1.00 47.56 82 VAL A N 1
ATOM 634 C CA . VAL A 1 82 ? 17.620 20.848 2.166 1.00 47.56 82 VAL A CA 1
ATOM 635 C C . VAL A 1 82 ? 18.536 21.959 1.644 1.00 47.56 82 VAL A C 1
AT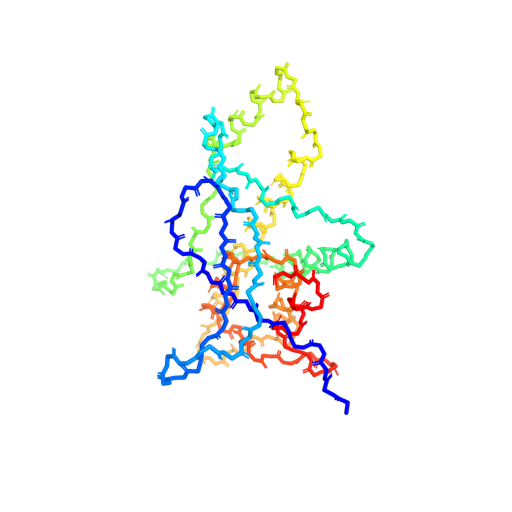OM 637 O O . VAL A 1 82 ? 18.830 22.864 2.420 1.00 47.56 82 VAL A O 1
ATOM 640 N N . PRO A 1 83 ? 18.953 21.978 0.362 1.00 43.50 83 PRO A N 1
ATOM 641 C CA . PRO A 1 83 ? 19.398 23.218 -0.243 1.00 43.50 83 PRO A CA 1
ATOM 642 C C . PRO A 1 83 ? 18.132 24.006 -0.576 1.00 43.50 83 PRO A C 1
ATOM 644 O O . PRO A 1 83 ? 17.222 23.498 -1.242 1.00 43.50 83 PRO A O 1
ATOM 647 N N . ASP A 1 84 ? 18.065 25.209 -0.029 1.00 54.97 84 ASP A N 1
ATOM 648 C CA . ASP A 1 84 ? 17.101 26.243 -0.373 1.00 54.97 84 ASP A CA 1
ATOM 649 C C . ASP A 1 84 ? 17.263 26.571 -1.869 1.00 54.97 84 ASP A C 1
ATOM 651 O O . ASP A 1 84 ? 18.361 26.904 -2.317 1.00 54.97 84 ASP A O 1
ATOM 655 N N . GLY A 1 85 ? 16.220 26.358 -2.674 1.00 44.78 85 GLY A N 1
ATOM 656 C CA . GLY A 1 85 ? 16.338 26.452 -4.130 1.00 44.78 85 GLY A CA 1
ATOM 657 C C . GLY A 1 85 ? 15.057 26.124 -4.897 1.00 44.78 85 GLY A C 1
ATOM 658 O O . GLY A 1 85 ? 14.796 24.965 -5.198 1.00 44.78 85 GLY A O 1
ATOM 659 N N . ASP A 1 86 ? 14.310 27.190 -5.188 1.00 42.88 86 ASP A N 1
ATOM 660 C CA . ASP A 1 86 ? 13.360 27.465 -6.285 1.00 42.88 86 ASP A CA 1
ATOM 661 C C . ASP A 1 86 ? 12.232 26.447 -6.647 1.00 42.88 86 ASP A C 1
ATOM 663 O O . ASP A 1 86 ? 12.495 25.300 -7.023 1.00 42.88 86 ASP A O 1
ATOM 667 N N . PRO A 1 87 ? 10.936 26.841 -6.613 1.00 48.09 87 PRO A N 1
ATOM 668 C CA . PRO A 1 87 ? 9.803 25.937 -6.780 1.00 48.09 87 PRO A CA 1
ATOM 669 C C . PRO A 1 87 ? 9.284 25.902 -8.227 1.00 48.09 87 PRO A C 1
ATOM 671 O O . PRO A 1 87 ? 8.225 26.446 -8.532 1.00 48.09 87 PRO A O 1
ATOM 674 N N . GLN A 1 88 ? 9.945 25.173 -9.127 1.00 45.88 88 GLN A N 1
ATOM 675 C CA . GLN A 1 88 ? 9.273 24.670 -10.338 1.00 45.88 88 GLN A CA 1
ATOM 676 C C . GLN A 1 88 ? 8.818 23.230 -10.102 1.00 45.88 88 GLN A C 1
ATOM 678 O O . GLN A 1 88 ? 9.429 22.239 -10.492 1.00 45.88 88 GLN A O 1
ATOM 683 N N . SER A 1 89 ? 7.729 23.134 -9.340 1.00 51.56 89 SER A N 1
ATOM 684 C CA . SER A 1 89 ? 7.212 21.906 -8.754 1.00 51.56 89 SER A CA 1
ATOM 685 C C . SER A 1 89 ? 6.445 21.049 -9.762 1.00 51.56 89 SER A C 1
ATOM 687 O O . SER A 1 89 ? 5.333 21.396 -10.160 1.00 51.56 89 SER A O 1
ATOM 689 N N . ARG A 1 90 ? 6.961 19.856 -10.066 1.00 50.66 90 ARG A N 1
ATOM 690 C CA . ARG A 1 90 ? 6.117 18.711 -10.433 1.00 50.66 90 ARG A CA 1
ATOM 691 C C . ARG A 1 90 ? 5.312 18.309 -9.194 1.00 50.66 90 ARG A C 1
ATOM 693 O O . ARG A 1 90 ? 5.768 17.499 -8.403 1.00 50.66 90 ARG A O 1
ATOM 700 N N . GLN A 1 91 ? 4.178 18.946 -8.921 1.00 55.94 91 GLN A N 1
ATOM 701 C CA . GLN A 1 91 ? 3.450 18.676 -7.675 1.00 55.94 91 GLN A CA 1
ATOM 702 C C . GLN A 1 91 ? 2.939 17.232 -7.661 1.00 55.94 91 GLN A C 1
ATOM 704 O O . GLN A 1 91 ? 2.089 16.859 -8.463 1.00 55.94 91 GLN A O 1
ATOM 709 N N . CYS A 1 92 ? 3.453 16.422 -6.734 1.00 55.53 92 CYS A N 1
ATOM 710 C CA . CYS A 1 92 ? 2.765 15.202 -6.326 1.00 55.53 92 CYS A CA 1
ATOM 711 C C . CYS A 1 92 ? 1.447 15.585 -5.634 1.00 55.53 92 CYS A C 1
ATOM 713 O O . CYS A 1 92 ? 1.403 16.630 -4.972 1.00 55.53 92 CYS A O 1
ATOM 715 N N . PRO A 1 93 ? 0.397 14.746 -5.714 1.00 56.31 93 PRO A N 1
ATOM 716 C CA . PRO A 1 93 ? -0.796 14.917 -4.898 1.00 56.31 93 PRO A CA 1
ATOM 717 C C . PRO A 1 93 ? -0.384 15.013 -3.426 1.00 56.31 93 PRO A C 1
ATOM 719 O O . PRO A 1 93 ? 0.130 14.056 -2.839 1.00 56.31 93 PRO A O 1
ATOM 722 N N . LYS A 1 94 ? -0.547 16.201 -2.840 1.00 59.53 94 LYS A N 1
ATOM 723 C CA . LYS A 1 94 ? -0.200 16.449 -1.444 1.00 59.53 94 LYS A CA 1
ATOM 724 C C . LYS A 1 94 ? -1.242 15.741 -0.584 1.00 59.53 94 LYS A C 1
ATOM 726 O O . LYS A 1 94 ? -2.345 16.258 -0.425 1.00 59.53 94 LYS A O 1
ATOM 731 N N . LEU A 1 95 ? -0.901 14.579 -0.026 1.00 60.28 95 LEU A N 1
ATOM 732 C CA . LEU A 1 95 ? -1.704 13.970 1.039 1.00 60.28 95 LEU A CA 1
ATOM 733 C C . LEU A 1 95 ? -1.491 14.842 2.282 1.00 60.28 95 LEU A C 1
ATOM 735 O O . LEU A 1 95 ? -0.486 14.705 2.981 1.00 60.28 95 LEU A O 1
ATOM 739 N N . ARG A 1 96 ? -2.354 15.843 2.483 1.00 60.06 96 ARG A N 1
ATOM 740 C CA . ARG A 1 96 ? -2.284 16.692 3.674 1.00 60.06 96 ARG A CA 1
ATOM 741 C C . ARG A 1 96 ? -2.760 15.891 4.876 1.00 60.06 96 ARG A C 1
ATOM 743 O O . ARG A 1 96 ? -3.836 15.310 4.834 1.00 60.06 96 ARG A O 1
ATOM 750 N N . MET A 1 97 ? -1.942 15.902 5.924 1.00 62.81 97 MET A N 1
ATOM 751 C CA . MET A 1 97 ? -2.364 15.469 7.248 1.00 62.81 97 MET A CA 1
ATOM 752 C C . MET A 1 97 ? -3.436 16.446 7.736 1.00 62.81 97 MET A C 1
ATOM 754 O O . MET A 1 97 ? -3.204 17.657 7.719 1.00 62.81 97 MET A O 1
ATOM 758 N N . ASP A 1 98 ? -4.599 15.932 8.113 1.00 72.12 98 ASP A N 1
ATOM 759 C CA . ASP A 1 98 ? -5.686 16.726 8.679 1.00 72.12 98 ASP A CA 1
ATOM 760 C C . ASP A 1 98 ? -5.547 16.722 10.206 1.00 72.12 98 ASP A C 1
ATOM 762 O O . ASP A 1 98 ? -5.844 15.723 10.861 1.00 72.12 98 ASP A O 1
ATOM 766 N N . GLU A 1 99 ? -5.033 17.815 10.781 1.00 77.31 99 GLU A N 1
ATOM 767 C CA . GLU A 1 99 ? -4.862 17.926 12.238 1.00 77.31 99 GLU A CA 1
ATOM 768 C C . GLU A 1 99 ? -6.195 17.809 12.991 1.00 77.31 99 GLU A C 1
ATOM 770 O O . GLU A 1 99 ? -6.239 17.209 14.063 1.00 77.31 99 GLU A O 1
ATOM 775 N N . GLY A 1 100 ? -7.306 18.240 12.382 1.00 81.25 100 GLY A N 1
ATOM 776 C CA . GLY A 1 100 ? -8.634 18.113 12.982 1.00 81.25 100 GLY A CA 1
ATOM 777 C C . GLY A 1 100 ? -9.113 16.663 13.114 1.00 81.25 100 GLY A C 1
ATOM 778 O O . GLY A 1 100 ? -9.932 16.368 13.989 1.00 81.25 100 GLY A O 1
ATOM 779 N N . LEU A 1 101 ? -8.600 15.737 12.289 1.00 82.56 101 LEU A N 1
ATOM 780 C CA . LEU A 1 101 ? -8.875 14.302 12.439 1.00 82.56 101 LEU A CA 1
ATOM 781 C C . LEU A 1 101 ? -8.131 13.701 13.635 1.00 82.56 101 LEU A C 1
ATOM 783 O O . LEU A 1 101 ? -8.699 12.869 14.342 1.00 82.56 101 LEU A O 1
ATOM 787 N N . TRP A 1 102 ? -6.893 14.134 13.885 1.00 85.62 102 TRP A N 1
ATOM 788 C CA . TRP A 1 102 ? -6.110 13.681 15.037 1.00 85.62 102 TRP A CA 1
ATOM 789 C C . TRP A 1 102 ? -6.699 14.179 16.352 1.00 85.62 102 TRP A C 1
ATOM 791 O O . TRP A 1 102 ? -6.851 13.383 17.277 1.00 85.62 102 TRP A O 1
ATOM 801 N N . ASP A 1 103 ? -7.100 15.449 16.414 1.00 88.12 103 ASP A N 1
ATOM 802 C CA . ASP A 1 103 ? -7.753 16.015 17.598 1.00 88.12 103 ASP A CA 1
ATOM 803 C C . ASP A 1 103 ? -9.052 15.273 17.924 1.00 88.12 103 ASP A C 1
ATOM 805 O O . ASP A 1 103 ? -9.288 14.883 19.068 1.00 88.12 103 ASP A O 1
ATOM 809 N N . ARG A 1 104 ? -9.871 14.991 16.901 1.00 85.12 104 ARG A N 1
ATOM 810 C CA . ARG A 1 104 ? -11.105 14.213 17.063 1.00 85.12 104 ARG A CA 1
ATOM 811 C C . ARG A 1 104 ? -10.832 12.802 17.582 1.00 85.12 104 ARG A C 1
ATOM 813 O O . ARG A 1 104 ? -11.523 12.367 18.500 1.00 85.12 104 ARG A O 1
ATOM 820 N N . LEU A 1 105 ? -9.843 12.102 17.019 1.00 86.38 105 LEU A N 1
ATOM 821 C CA . LEU A 1 105 ? -9.474 10.762 17.477 1.00 86.38 105 LEU A CA 1
ATOM 822 C C . LEU A 1 105 ? -9.002 10.789 18.935 1.00 86.38 105 LEU A C 1
ATOM 824 O O . LEU A 1 105 ? -9.392 9.933 19.722 1.00 86.38 105 LEU A O 1
ATOM 828 N N . ILE A 1 106 ? -8.173 11.764 19.311 1.00 88.81 106 ILE A N 1
ATOM 829 C CA . ILE A 1 106 ? -7.664 11.892 20.681 1.00 88.81 106 ILE A CA 1
ATOM 830 C C . ILE A 1 106 ? -8.818 12.092 21.670 1.00 88.81 106 ILE A C 1
ATOM 832 O O . ILE A 1 106 ? -8.829 11.446 22.718 1.00 88.81 106 ILE A O 1
ATOM 836 N N . GLU A 1 107 ? -9.792 12.944 21.347 1.00 87.88 107 GLU A N 1
ATOM 837 C CA . GLU A 1 107 ? -10.970 13.147 22.197 1.00 87.88 107 GLU A CA 1
ATOM 838 C C . GLU A 1 107 ? -11.844 11.889 22.298 1.00 87.88 107 GLU A C 1
ATOM 840 O O . GLU A 1 107 ? -12.266 11.528 23.395 1.00 87.88 107 GLU A O 1
ATOM 845 N N . GLU A 1 108 ? -12.053 11.163 21.199 1.00 86.62 108 GLU A N 1
ATOM 846 C CA . GLU A 1 108 ? -12.772 9.882 21.216 1.00 86.62 108 GLU A CA 1
ATOM 847 C C . GLU A 1 108 ? -12.071 8.853 22.122 1.00 86.62 108 GLU A C 1
ATOM 849 O O . GLU A 1 108 ? -12.690 8.251 23.002 1.00 86.62 108 GLU A O 1
ATOM 854 N N . LEU A 1 109 ? -10.750 8.706 21.981 1.00 86.31 109 LEU A N 1
ATOM 855 C CA . LEU A 1 109 ? -9.951 7.778 22.785 1.00 86.31 109 LEU A CA 1
ATOM 856 C C . LEU A 1 109 ? -9.929 8.148 24.278 1.00 86.31 109 LEU A C 1
ATOM 858 O O . LEU A 1 109 ? -9.805 7.252 25.115 1.00 86.31 109 LEU A O 1
ATOM 862 N N . LYS A 1 110 ? -10.066 9.435 24.630 1.00 88.69 110 LYS A N 1
ATOM 863 C CA . LYS A 1 110 ? -10.188 9.889 26.029 1.00 88.69 110 LYS A CA 1
ATOM 864 C C . LYS A 1 110 ? -11.510 9.470 26.669 1.00 88.69 110 LYS A C 1
ATOM 866 O O . LYS A 1 110 ? -11.524 9.158 27.858 1.00 88.69 110 LYS A O 1
ATOM 871 N N . VAL A 1 111 ? -12.606 9.492 25.909 1.00 85.06 111 VAL A N 1
ATOM 872 C CA . VAL A 1 111 ? -13.951 9.122 26.391 1.00 85.06 111 VAL A CA 1
ATOM 873 C C . VAL A 1 111 ? -14.115 7.599 26.469 1.00 85.06 111 VAL A C 1
ATOM 875 O O . VAL A 1 111 ? -14.853 7.101 27.318 1.00 85.06 111 VAL A O 1
ATOM 878 N N . GLY A 1 112 ? -13.366 6.863 25.647 1.00 75.88 112 GLY A N 1
ATOM 879 C CA . GLY A 1 112 ? -13.336 5.405 25.612 1.00 75.88 112 GLY A CA 1
ATOM 880 C C . GLY A 1 112 ? -13.610 4.899 24.201 1.00 75.88 112 GLY A C 1
ATOM 881 O O . GLY A 1 112 ? -14.557 5.327 23.552 1.00 75.88 112 GLY A O 1
ATOM 882 N N . CYS A 1 113 ? -12.767 3.985 23.718 1.00 75.88 113 CYS A N 1
ATOM 883 C CA . CYS A 1 113 ? -12.831 3.494 22.345 1.00 75.88 113 CYS A CA 1
ATOM 884 C C . CYS A 1 113 ? -13.623 2.189 22.243 1.00 75.88 113 CYS A C 1
ATOM 886 O O . CYS A 1 113 ? -13.244 1.185 22.850 1.00 75.88 113 CYS A O 1
ATOM 888 N N . GLU A 1 114 ? -14.666 2.179 21.414 1.00 73.94 114 GLU A N 1
ATOM 889 C CA . GLU A 1 114 ? -15.438 0.964 21.127 1.00 73.94 114 GLU A CA 1
ATOM 890 C C . GLU A 1 114 ? -14.687 -0.016 20.205 1.00 73.94 114 GLU A C 1
ATOM 892 O O . GLU A 1 114 ? -14.958 -1.216 20.228 1.00 73.94 114 GLU A O 1
ATOM 897 N N . SER A 1 115 ? -13.708 0.464 19.423 1.00 75.81 115 SER A N 1
ATOM 898 C CA . SER A 1 115 ? -12.925 -0.352 18.482 1.00 75.81 115 SER A CA 1
ATOM 899 C C . SER A 1 115 ? -11.428 0.014 18.454 1.00 75.81 115 SER A C 1
ATOM 901 O O . SER A 1 115 ? -10.941 0.619 17.492 1.00 75.81 115 SER A O 1
ATOM 903 N N . PRO A 1 116 ? -10.641 -0.403 19.466 1.00 77.25 116 PRO A N 1
ATOM 904 C CA . PRO A 1 116 ? -9.216 -0.069 19.541 1.00 77.25 116 PRO A CA 1
ATOM 905 C C . PRO A 1 116 ? -8.406 -0.557 18.332 1.00 77.25 116 PRO A C 1
ATOM 907 O O . PRO A 1 116 ? -7.457 0.100 17.908 1.00 77.25 116 PRO A O 1
ATOM 910 N N . LEU A 1 117 ? -8.783 -1.704 17.756 1.00 72.56 117 LEU A N 1
ATOM 911 C CA . LEU A 1 117 ? -8.081 -2.293 16.615 1.00 72.56 117 LEU A CA 1
ATOM 912 C C . LEU A 1 117 ? -8.228 -1.427 15.354 1.00 72.56 117 LEU A C 1
ATOM 914 O O . LEU A 1 117 ? -7.247 -1.187 14.656 1.00 72.56 117 LEU A O 1
ATOM 918 N N . SER A 1 118 ? -9.430 -0.898 15.102 1.00 78.00 118 SER A N 1
ATOM 919 C CA . SER A 1 118 ? -9.670 0.006 13.971 1.00 78.00 118 SER A CA 1
ATOM 920 C C . SER A 1 118 ? -8.939 1.337 14.136 1.00 78.00 118 SER A C 1
ATOM 922 O O . SER A 1 118 ? -8.439 1.877 13.151 1.00 78.00 118 SER A O 1
ATOM 924 N N . SER A 1 119 ? -8.824 1.848 15.367 1.00 83.31 119 SER A N 1
ATOM 925 C CA . SER A 1 119 ? -8.033 3.051 15.645 1.00 83.31 119 SER A CA 1
ATOM 926 C C . SER A 1 119 ? -6.547 2.830 15.364 1.00 83.31 119 SER A C 1
ATOM 928 O O . SER A 1 119 ? -5.915 3.686 14.754 1.00 83.31 119 SER A O 1
ATOM 930 N N . VAL A 1 120 ? -5.982 1.678 15.749 1.00 85.62 120 VAL A N 1
ATOM 931 C CA . VAL A 1 120 ? -4.582 1.338 15.435 1.00 85.62 120 VAL A CA 1
ATOM 932 C C . VAL A 1 120 ? -4.359 1.238 13.926 1.00 85.62 120 VAL A C 1
ATOM 934 O O . VAL A 1 120 ? -3.395 1.818 13.426 1.00 85.62 120 VAL A O 1
ATOM 937 N N . ASP A 1 121 ? -5.251 0.559 13.199 1.00 82.62 121 ASP A N 1
ATOM 938 C CA . ASP A 1 121 ? -5.171 0.440 11.737 1.00 82.62 121 ASP A CA 1
ATOM 939 C C . ASP A 1 121 ? -5.205 1.818 11.056 1.00 82.62 121 ASP A C 1
ATOM 941 O O . ASP A 1 121 ? -4.416 2.087 10.147 1.00 82.62 121 ASP A O 1
ATOM 945 N N . TRP A 1 122 ? -6.067 2.720 11.534 1.00 85.00 122 TRP A N 1
ATOM 946 C CA . TRP A 1 122 ? -6.141 4.095 11.044 1.00 85.00 122 TRP A CA 1
ATOM 947 C C . TRP A 1 122 ? -4.863 4.892 11.347 1.00 85.00 122 TRP A C 1
ATOM 949 O O . TRP A 1 122 ? -4.291 5.501 10.443 1.00 85.00 122 TRP A O 1
ATOM 959 N N . ILE A 1 123 ? -4.360 4.843 12.588 1.00 87.56 123 ILE A N 1
ATOM 960 C CA . ILE A 1 123 ? -3.114 5.523 12.988 1.00 87.56 123 ILE A CA 1
ATOM 961 C C . ILE A 1 123 ? -1.959 5.052 12.101 1.00 87.56 123 ILE A C 1
ATOM 963 O O . ILE A 1 123 ? -1.177 5.855 11.587 1.00 87.56 123 ILE A O 1
ATOM 967 N N . LEU A 1 124 ? -1.851 3.739 11.906 1.00 87.12 124 LEU A N 1
ATOM 968 C CA . LEU A 1 124 ? -0.840 3.132 11.055 1.00 87.12 124 LEU A CA 1
ATOM 969 C C . LEU A 1 124 ? -0.963 3.615 9.603 1.00 87.12 124 LEU A C 1
ATOM 971 O O . LEU A 1 124 ? 0.050 3.937 8.977 1.00 87.12 124 LEU A O 1
ATOM 975 N N . GLU A 1 125 ? -2.180 3.687 9.066 1.00 84.62 125 GLU A N 1
ATOM 976 C CA . GLU A 1 125 ? -2.436 4.201 7.724 1.00 84.62 125 GLU A CA 1
ATOM 977 C C . GLU A 1 125 ? -1.967 5.652 7.567 1.00 84.62 125 GLU A C 1
ATOM 979 O O . GLU A 1 125 ? -1.244 5.953 6.613 1.00 84.62 125 GLU A O 1
ATOM 984 N N . GLU A 1 126 ? -2.313 6.535 8.502 1.00 86.12 126 GLU A N 1
ATOM 985 C CA . GLU A 1 126 ? -1.919 7.946 8.451 1.00 86.12 126 GLU A CA 1
ATOM 986 C C . GLU A 1 126 ? -0.399 8.130 8.572 1.00 86.12 126 GLU A C 1
ATOM 988 O O . GLU A 1 126 ? 0.215 8.907 7.830 1.00 86.12 126 GLU A O 1
ATOM 993 N N . LEU A 1 127 ? 0.257 7.349 9.436 1.00 89.38 127 LEU A N 1
ATOM 994 C CA . LEU A 1 127 ? 1.717 7.341 9.537 1.00 89.38 127 LEU A CA 1
ATOM 995 C C . LEU A 1 127 ? 2.375 6.870 8.233 1.00 89.38 127 LEU A C 1
ATOM 997 O O . LEU A 1 127 ? 3.358 7.467 7.783 1.00 89.38 127 LEU A O 1
ATOM 1001 N N . LEU A 1 128 ? 1.832 5.832 7.593 1.00 89.38 128 LEU A N 1
ATOM 1002 C CA . LEU A 1 128 ? 2.335 5.335 6.312 1.00 89.38 128 LEU A CA 1
ATOM 1003 C C . LEU A 1 128 ? 2.100 6.332 5.177 1.00 89.38 128 LEU A C 1
ATOM 1005 O O . LEU A 1 128 ? 3.010 6.535 4.374 1.00 89.38 128 LEU A O 1
ATOM 1009 N N . LYS A 1 129 ? 0.942 7.005 5.129 1.00 87.19 129 LYS A N 1
ATOM 1010 C CA . LYS A 1 129 ? 0.676 8.101 4.180 1.00 87.19 129 LYS A CA 1
ATOM 1011 C C . LYS A 1 129 ? 1.708 9.215 4.332 1.00 87.19 129 LYS A C 1
ATOM 1013 O O . LYS A 1 129 ? 2.305 9.636 3.342 1.00 87.19 129 LYS A O 1
ATOM 1018 N N . SER A 1 130 ? 1.983 9.635 5.566 1.00 87.31 130 SER A N 1
ATOM 1019 C CA . SER A 1 130 ? 2.998 10.650 5.866 1.00 87.31 130 SER A CA 1
ATOM 1020 C C . SER A 1 130 ? 4.399 10.229 5.397 1.00 87.31 130 SER A C 1
ATOM 1022 O O . SER A 1 130 ? 5.100 10.983 4.712 1.00 87.31 130 SER A O 1
ATOM 1024 N N . LYS A 1 131 ? 4.808 8.985 5.677 1.00 91.31 131 LYS A N 1
ATOM 1025 C CA . LYS A 1 131 ? 6.105 8.461 5.215 1.00 91.31 131 LYS A CA 1
ATOM 1026 C C . LYS A 1 131 ? 6.174 8.317 3.694 1.00 91.31 131 LYS A C 1
ATOM 1028 O O . LYS A 1 131 ? 7.210 8.645 3.116 1.00 91.31 131 LYS A O 1
ATOM 1033 N N . LEU A 1 132 ? 5.087 7.906 3.043 1.00 91.44 132 LEU A N 1
ATOM 1034 C CA . LEU A 1 132 ? 4.990 7.843 1.587 1.00 91.44 132 LEU A CA 1
ATOM 1035 C C . LEU A 1 132 ? 5.158 9.226 0.955 1.00 91.44 132 LEU A C 1
ATOM 1037 O O . LEU A 1 132 ? 5.919 9.364 0.004 1.00 91.44 132 LEU A O 1
ATOM 1041 N N . GLN A 1 133 ? 4.527 10.265 1.503 1.00 88.25 133 GLN A N 1
ATOM 1042 C CA . GLN A 1 133 ? 4.701 11.639 1.018 1.00 88.25 133 GLN A CA 1
ATOM 1043 C C . GLN A 1 133 ? 6.154 12.109 1.102 1.00 88.25 133 GLN A C 1
ATOM 1045 O O . GLN A 1 133 ? 6.675 12.719 0.162 1.00 88.25 133 GLN A O 1
ATOM 1050 N N . LYS A 1 134 ? 6.844 11.786 2.202 1.00 88.56 134 LYS A N 1
ATOM 1051 C CA . LYS A 1 134 ? 8.273 12.087 2.337 1.00 88.56 134 LYS A CA 1
ATOM 1052 C C . LYS A 1 134 ? 9.103 11.341 1.291 1.00 88.56 134 LYS A C 1
ATOM 1054 O O . LYS A 1 134 ? 9.941 11.957 0.637 1.00 88.56 134 LYS A O 1
ATOM 1059 N N . TRP A 1 135 ? 8.838 10.050 1.096 1.00 90.38 135 TRP A N 1
ATOM 1060 C CA . TRP A 1 135 ? 9.504 9.241 0.075 1.00 90.38 135 TRP A CA 1
ATOM 1061 C C . TRP A 1 135 ? 9.288 9.816 -1.335 1.00 90.38 135 TRP A C 1
ATOM 1063 O O . TRP A 1 135 ? 10.256 10.023 -2.064 1.00 90.38 135 TRP A O 1
ATOM 1073 N N . LEU A 1 1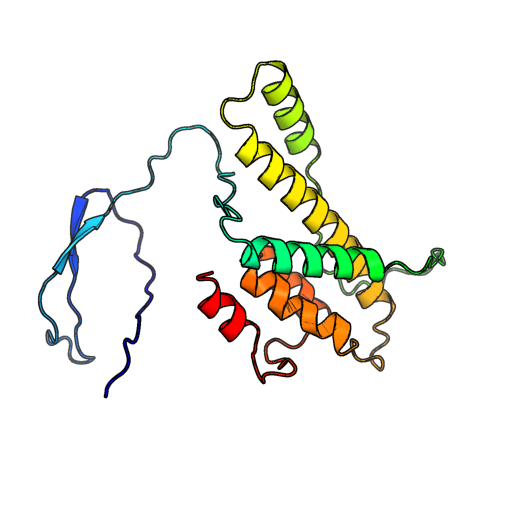36 ? 8.049 10.178 -1.687 1.00 88.19 136 LEU A N 1
ATOM 1074 C CA . LEU A 1 136 ? 7.702 10.800 -2.972 1.00 88.19 136 LEU A CA 1
ATOM 1075 C C . LEU A 1 136 ? 8.462 12.110 -3.193 1.00 88.19 136 LEU A C 1
ATOM 1077 O O . LEU A 1 136 ? 9.006 12.332 -4.271 1.00 88.19 136 LEU A O 1
ATOM 1081 N N . SER A 1 137 ? 8.561 12.945 -2.156 1.00 85.06 137 SER A N 1
ATOM 1082 C CA . SER A 1 137 ? 9.283 14.222 -2.214 1.00 85.06 137 SER A CA 1
ATOM 1083 C C . SER A 1 137 ? 10.773 14.037 -2.524 1.00 85.06 137 SER A C 1
ATOM 1085 O O . SER A 1 137 ? 11.353 14.822 -3.274 1.00 85.06 137 SER A O 1
ATOM 1087 N N . VAL A 1 138 ? 11.394 12.983 -1.982 1.00 84.12 138 VAL A N 1
ATOM 1088 C CA . VAL A 1 138 ? 12.791 12.631 -2.282 1.00 84.12 138 VAL A CA 1
ATOM 1089 C C . VAL A 1 138 ? 12.933 12.166 -3.732 1.00 84.12 138 VAL A C 1
ATOM 1091 O O . VAL A 1 138 ? 13.831 12.628 -4.434 1.00 84.12 138 VAL A O 1
ATOM 1094 N N . LYS A 1 139 ? 12.036 11.293 -4.211 1.00 85.56 139 LYS A N 1
ATOM 1095 C CA . LYS A 1 139 ? 12.088 10.785 -5.594 1.00 85.56 139 LYS A CA 1
ATOM 1096 C C . LYS A 1 139 ? 11.854 11.872 -6.627 1.00 85.56 139 LYS A C 1
ATOM 1098 O O . LYS A 1 139 ? 12.531 11.892 -7.646 1.00 85.56 139 LYS A O 1
ATOM 1103 N N . LEU A 1 140 ? 10.957 12.803 -6.332 1.00 79.38 140 LEU A N 1
ATOM 1104 C CA . LEU A 1 140 ? 10.691 13.943 -7.191 1.00 79.38 140 LEU A CA 1
ATOM 1105 C C . LEU A 1 140 ? 11.915 14.855 -7.338 1.00 79.38 140 LEU A C 1
ATOM 1107 O O . LEU A 1 140 ? 12.220 15.281 -8.446 1.00 79.38 140 LEU A O 1
ATOM 1111 N N . ARG A 1 141 ? 12.628 15.126 -6.234 1.00 72.19 141 ARG A N 1
ATOM 1112 C CA . ARG A 1 141 ? 13.837 15.966 -6.228 1.00 72.19 141 ARG A CA 1
ATOM 1113 C C . ARG A 1 141 ? 14.996 15.329 -6.996 1.00 72.19 141 ARG A C 1
ATOM 1115 O O . ARG A 1 141 ? 15.777 16.046 -7.603 1.00 72.19 141 ARG A O 1
ATOM 1122 N N . GLY A 1 142 ? 15.110 14.001 -6.961 1.00 64.50 142 GLY A N 1
ATOM 1123 C CA . GLY A 1 142 ? 16.110 13.267 -7.741 1.00 64.50 142 GLY A CA 1
ATOM 1124 C C . GLY A 1 142 ? 15.759 13.131 -9.225 1.00 64.50 142 GLY A C 1
ATOM 1125 O O . GLY A 1 142 ? 16.606 12.734 -10.016 1.00 64.50 142 GLY A O 1
ATOM 1126 N N . PHE A 1 143 ? 14.525 13.443 -9.631 1.00 62.03 143 PHE A N 1
ATOM 1127 C CA . PHE A 1 143 ? 14.085 13.265 -11.009 1.00 62.03 143 PHE A CA 1
ATOM 1128 C C . PHE A 1 143 ? 14.478 14.475 -11.872 1.00 62.03 143 PHE A C 1
ATOM 1130 O O . PHE A 1 143 ? 13.649 15.317 -12.215 1.00 62.03 143 PHE A O 1
ATOM 1137 N N . ASN A 1 144 ? 15.744 14.530 -12.291 1.00 59.66 144 ASN A N 1
ATOM 1138 C CA . ASN A 1 144 ? 16.262 15.572 -13.194 1.00 59.66 144 ASN A CA 1
ATOM 1139 C C . ASN A 1 144 ? 15.990 15.280 -14.687 1.00 59.66 144 ASN A C 1
ATOM 1141 O O . ASN A 1 144 ? 16.598 15.873 -15.572 1.00 59.66 144 ASN A O 1
ATOM 1145 N N . GLY A 1 145 ? 15.077 14.350 -14.994 1.00 58.22 145 GLY A N 1
ATOM 1146 C CA . GLY A 1 145 ? 14.731 13.947 -16.364 1.00 58.22 145 GLY A CA 1
ATOM 1147 C C . GLY A 1 145 ? 15.618 12.848 -16.959 1.00 58.22 145 GLY A C 1
ATOM 1148 O O . GLY A 1 145 ? 15.187 12.192 -17.902 1.00 58.22 145 GLY A O 1
ATOM 1149 N N . THR A 1 146 ? 16.797 12.590 -16.385 1.00 56.50 146 THR A N 1
ATOM 1150 C CA . THR A 1 146 ? 17.712 11.502 -16.785 1.00 56.50 146 THR A CA 1
ATOM 1151 C C . THR A 1 146 ? 17.723 10.322 -15.814 1.00 56.50 146 THR A C 1
ATOM 1153 O O . THR A 1 146 ? 18.036 9.201 -16.214 1.00 56.50 146 THR A O 1
ATOM 1156 N N . ASP A 1 147 ? 17.358 10.555 -14.553 1.00 66.06 147 ASP A N 1
ATOM 1157 C CA . ASP A 1 147 ? 17.498 9.562 -13.491 1.00 66.06 147 ASP A CA 1
ATOM 1158 C C . ASP A 1 147 ? 16.248 8.684 -13.404 1.00 66.06 147 ASP A C 1
ATOM 1160 O O . ASP A 1 147 ? 15.168 9.102 -12.981 1.00 66.06 147 ASP A O 1
ATOM 1164 N N . SER A 1 148 ? 16.395 7.431 -13.831 1.00 75.38 148 SER A N 1
ATOM 1165 C CA . SER A 1 148 ? 15.356 6.413 -13.703 1.00 75.38 148 SER A CA 1
ATOM 1166 C C . SER A 1 148 ? 15.193 5.980 -12.243 1.00 75.38 148 SER A C 1
ATOM 1168 O O . SER A 1 148 ? 16.186 5.708 -11.566 1.00 75.38 148 SER A O 1
ATOM 1170 N N . ILE A 1 149 ? 13.950 5.814 -11.779 1.00 85.81 149 ILE A N 1
ATOM 1171 C CA . ILE A 1 149 ? 13.656 5.195 -10.478 1.00 85.81 149 ILE A CA 1
ATOM 1172 C C . ILE A 1 149 ? 14.323 3.813 -10.395 1.00 85.81 149 ILE A C 1
ATOM 1174 O O . ILE A 1 149 ? 14.208 3.002 -11.318 1.00 85.81 149 ILE A O 1
ATOM 1178 N N . SER A 1 150 ? 14.994 3.532 -9.273 1.00 88.94 150 SER A N 1
ATOM 1179 C CA . SER A 1 150 ? 15.676 2.253 -9.059 1.00 88.94 150 SER A CA 1
ATOM 1180 C C . SER A 1 150 ? 14.700 1.071 -9.131 1.00 88.94 150 SER A C 1
ATOM 1182 O O . SER A 1 150 ? 13.532 1.189 -8.766 1.00 88.94 150 SER A O 1
ATOM 1184 N N . LYS A 1 151 ? 15.174 -0.117 -9.533 1.00 89.75 151 LYS A N 1
ATOM 1185 C CA . LYS A 1 151 ? 14.336 -1.335 -9.536 1.00 89.75 151 LYS A CA 1
ATOM 1186 C C . LYS A 1 151 ? 13.734 -1.643 -8.158 1.00 89.75 151 LYS A C 1
ATOM 1188 O O . LYS A 1 151 ? 12.639 -2.187 -8.086 1.00 89.75 151 LYS A O 1
ATOM 1193 N N . HIS A 1 152 ? 14.445 -1.300 -7.081 1.00 90.44 152 HIS A N 1
ATOM 1194 C CA . HIS A 1 152 ? 13.947 -1.473 -5.717 1.00 90.44 152 HIS A CA 1
ATOM 1195 C C . HIS A 1 152 ? 12.746 -0.562 -5.444 1.00 90.44 152 HIS A C 1
ATOM 1197 O O . HIS A 1 152 ? 11.713 -1.028 -4.976 1.00 90.44 152 HIS A O 1
ATOM 1203 N N . ASP A 1 153 ? 12.868 0.716 -5.800 1.00 91.50 153 ASP A N 1
ATOM 1204 C CA . ASP A 1 153 ? 11.821 1.722 -5.625 1.00 91.50 153 ASP A CA 1
ATOM 1205 C C . ASP A 1 153 ? 10.622 1.498 -6.556 1.00 91.50 153 ASP A C 1
ATOM 1207 O O . ASP A 1 153 ? 9.488 1.737 -6.158 1.00 91.50 153 ASP A O 1
ATOM 1211 N N . GLN A 1 154 ? 10.849 0.991 -7.773 1.00 93.50 154 GLN A N 1
ATOM 1212 C CA . GLN A 1 154 ? 9.780 0.569 -8.687 1.00 93.50 154 GLN A CA 1
ATOM 1213 C C . GLN A 1 154 ? 8.874 -0.495 -8.043 1.00 93.50 154 GLN A C 1
ATOM 1215 O O . GLN A 1 154 ? 7.668 -0.505 -8.272 1.00 93.50 154 GLN A O 1
ATOM 1220 N N . GLY A 1 155 ? 9.436 -1.353 -7.183 1.00 95.00 155 GLY A N 1
ATOM 1221 C CA . GLY A 1 155 ? 8.697 -2.389 -6.460 1.00 95.00 155 GLY A CA 1
ATOM 1222 C C . GLY A 1 155 ? 7.675 -1.861 -5.448 1.00 95.00 155 GLY A C 1
ATOM 1223 O O . GLY A 1 155 ? 6.840 -2.634 -4.980 1.00 95.00 155 GLY A O 1
ATOM 1224 N N . ILE A 1 156 ? 7.679 -0.558 -5.126 1.00 95.81 156 ILE A N 1
ATOM 1225 C CA . ILE A 1 156 ? 6.680 0.039 -4.227 1.00 95.81 156 ILE A CA 1
ATOM 1226 C C . ILE A 1 156 ? 5.253 -0.180 -4.740 1.00 95.81 156 ILE A C 1
ATOM 1228 O O . ILE A 1 156 ? 4.340 -0.362 -3.935 1.00 95.81 156 ILE A O 1
ATOM 1232 N N . ILE A 1 157 ? 5.071 -0.220 -6.068 1.00 96.88 157 ILE A N 1
ATOM 1233 C CA . ILE A 1 157 ? 3.758 -0.380 -6.696 1.00 96.88 157 ILE A CA 1
ATOM 1234 C C . ILE A 1 157 ? 3.126 -1.734 -6.365 1.00 96.88 157 ILE A C 1
ATOM 1236 O O . ILE A 1 157 ? 1.926 -1.812 -6.132 1.00 96.88 157 ILE A O 1
ATOM 1240 N N . HIS A 1 158 ? 3.933 -2.793 -6.260 1.00 97.44 158 HIS A N 1
ATOM 1241 C CA . HIS A 1 158 ? 3.459 -4.125 -5.881 1.00 97.44 158 HIS A CA 1
ATOM 1242 C C . HIS A 1 158 ? 2.937 -4.137 -4.446 1.00 97.44 158 HIS A C 1
ATOM 1244 O O . HIS A 1 158 ? 1.877 -4.696 -4.175 1.00 97.44 158 HIS A O 1
ATOM 1250 N N . LEU A 1 159 ? 3.659 -3.473 -3.539 1.00 96.81 159 LEU A N 1
ATOM 1251 C CA . LEU A 1 159 ? 3.327 -3.430 -2.117 1.00 96.81 159 LEU A CA 1
ATOM 1252 C C . LEU A 1 159 ? 2.033 -2.652 -1.863 1.00 96.81 159 LEU A C 1
ATOM 1254 O O . LEU A 1 159 ? 1.152 -3.148 -1.167 1.00 96.81 159 LEU A O 1
ATOM 1258 N N . ILE A 1 160 ? 1.884 -1.463 -2.457 1.00 94.94 160 ILE A N 1
ATOM 1259 C CA . ILE A 1 160 ? 0.658 -0.667 -2.290 1.00 94.94 160 ILE A CA 1
ATOM 1260 C C . ILE A 1 160 ? -0.555 -1.346 -2.938 1.00 94.94 160 ILE A C 1
ATOM 1262 O O . ILE A 1 160 ? -1.650 -1.256 -2.392 1.00 94.94 160 ILE A O 1
ATOM 1266 N N . SER A 1 161 ? -0.370 -2.065 -4.051 1.00 95.50 161 SER A N 1
ATOM 1267 C CA . SER A 1 161 ? -1.442 -2.825 -4.698 1.00 95.50 161 SER A CA 1
ATOM 1268 C C . SER A 1 161 ? -1.884 -4.019 -3.858 1.00 95.50 161 SER A C 1
ATOM 1270 O O . SER A 1 161 ? -3.077 -4.185 -3.636 1.00 95.50 161 SER A O 1
ATOM 1272 N N . ALA A 1 162 ? -0.945 -4.797 -3.315 1.00 94.56 162 ALA A N 1
ATOM 1273 C CA . ALA A 1 162 ? -1.247 -5.912 -2.413 1.00 94.56 162 ALA A CA 1
ATOM 1274 C C . ALA A 1 162 ? -1.937 -5.466 -1.108 1.00 94.56 162 ALA A C 1
ATOM 1276 O O . ALA A 1 162 ? -2.766 -6.184 -0.551 1.00 94.56 162 ALA A O 1
ATOM 1277 N N . LEU A 1 163 ? -1.633 -4.258 -0.624 1.00 91.62 163 LEU A N 1
ATOM 1278 C CA . LEU A 1 163 ? -2.275 -3.682 0.561 1.00 91.62 163 LEU A CA 1
ATOM 1279 C C . LEU A 1 163 ? -3.590 -2.942 0.251 1.00 91.62 163 LEU A C 1
ATOM 1281 O O . LEU A 1 163 ? -4.277 -2.522 1.182 1.00 91.62 163 LEU A O 1
ATOM 1285 N N . GLY A 1 164 ? -3.945 -2.743 -1.024 1.00 90.31 164 GLY A N 1
ATOM 1286 C CA . GLY A 1 164 ? -5.124 -1.963 -1.422 1.00 90.31 164 GLY A CA 1
ATOM 1287 C C . GLY A 1 164 ? -5.018 -0.474 -1.069 1.00 90.31 164 GLY A C 1
ATOM 1288 O O . GLY A 1 164 ? -5.989 0.150 -0.650 1.00 90.31 164 GLY A O 1
ATOM 1289 N N . TYR A 1 165 ? -3.821 0.110 -1.160 1.00 89.44 165 TYR A N 1
ATOM 1290 C CA . TYR A 1 165 ? -3.573 1.533 -0.895 1.00 89.44 165 TYR A CA 1
ATOM 1291 C C . TYR A 1 165 ? -3.870 2.350 -2.166 1.00 89.44 165 TYR A C 1
ATOM 1293 O O . TYR A 1 165 ? -2.966 2.890 -2.800 1.00 89.44 165 TYR A O 1
ATOM 1301 N N . GLU A 1 166 ? -5.142 2.439 -2.555 1.00 85.06 166 GLU A N 1
ATOM 1302 C CA . GLU A 1 166 ? -5.575 3.063 -3.818 1.00 85.06 166 GLU A CA 1
ATOM 1303 C C . GLU A 1 166 ? -5.100 4.520 -3.967 1.00 85.06 166 GLU A C 1
ATOM 1305 O O . GLU A 1 166 ? -4.524 4.892 -4.990 1.00 85.06 166 GLU A O 1
ATOM 1310 N N . LEU A 1 167 ? -5.227 5.329 -2.909 1.00 83.06 167 LEU A N 1
ATOM 1311 C CA . LEU A 1 167 ? -4.779 6.730 -2.907 1.00 83.06 167 LEU A CA 1
ATOM 1312 C C . LEU A 1 167 ? -3.262 6.882 -3.124 1.00 83.06 167 LEU A C 1
ATOM 1314 O O . LEU A 1 167 ? -2.794 7.917 -3.605 1.00 83.06 167 LEU A O 1
ATOM 1318 N N . ALA A 1 168 ? -2.475 5.857 -2.785 1.00 89.94 168 ALA A N 1
ATOM 1319 C CA . ALA A 1 168 ? -1.034 5.858 -3.017 1.00 89.94 168 ALA A CA 1
ATOM 1320 C C . ALA A 1 168 ? -0.686 5.607 -4.491 1.00 89.94 168 ALA A C 1
ATOM 1322 O O . ALA A 1 168 ? 0.368 6.055 -4.945 1.00 89.94 168 ALA A O 1
ATOM 1323 N N . LEU A 1 169 ? -1.558 4.921 -5.241 1.00 90.44 169 LEU A N 1
ATOM 1324 C CA . LEU A 1 169 ? -1.281 4.485 -6.608 1.00 90.44 169 LEU A CA 1
ATOM 1325 C C . LEU A 1 169 ? -1.089 5.675 -7.547 1.00 90.44 169 LEU A C 1
ATOM 1327 O O . LEU A 1 169 ? -0.060 5.765 -8.213 1.00 90.44 169 LEU A O 1
ATOM 1331 N N . SER A 1 170 ? -2.017 6.636 -7.544 1.00 88.44 170 SER A N 1
ATOM 1332 C CA . SER A 1 170 ? -1.881 7.855 -8.357 1.00 88.44 170 SER A CA 1
ATOM 1333 C C . SER A 1 170 ? -0.591 8.615 -8.027 1.00 88.44 170 SER A C 1
ATOM 1335 O O . SER A 1 170 ? 0.109 9.097 -8.919 1.00 88.44 170 SER A O 1
ATOM 1337 N N . SER A 1 171 ? -0.229 8.653 -6.744 1.00 89.31 171 SER A N 1
ATOM 1338 C CA . SER A 1 171 ? 0.937 9.378 -6.252 1.00 89.31 171 SER A CA 1
ATOM 1339 C C . SER A 1 171 ? 2.252 8.749 -6.728 1.00 89.31 171 SER A C 1
ATOM 1341 O O . SER A 1 171 ? 3.115 9.464 -7.234 1.00 89.31 171 SER A O 1
ATOM 1343 N N . VAL A 1 172 ? 2.409 7.422 -6.649 1.00 91.69 172 VAL A N 1
ATOM 1344 C CA . VAL A 1 172 ? 3.639 6.756 -7.124 1.00 91.69 172 VAL A CA 1
ATOM 1345 C C . VAL A 1 172 ? 3.760 6.765 -8.650 1.00 91.69 172 VAL A C 1
ATOM 1347 O O . VAL A 1 172 ? 4.861 6.916 -9.178 1.00 91.69 172 VAL A O 1
ATOM 1350 N N . LEU A 1 173 ? 2.641 6.681 -9.376 1.00 90.75 173 LEU A N 1
ATOM 1351 C CA . LEU A 1 173 ? 2.642 6.808 -10.836 1.00 90.75 173 LEU A CA 1
ATOM 1352 C C . LEU A 1 173 ? 3.090 8.211 -11.268 1.00 90.75 173 LEU A C 1
ATOM 1354 O O . LEU A 1 173 ? 3.847 8.343 -12.227 1.00 90.75 173 LEU A O 1
ATOM 1358 N N . SER A 1 174 ? 2.698 9.255 -10.525 1.00 87.00 174 SER A N 1
ATOM 1359 C CA . SER A 1 174 ? 3.073 10.642 -10.836 1.00 87.00 174 SER A CA 1
ATOM 1360 C C . SER A 1 174 ? 4.584 10.913 -10.777 1.00 87.00 174 SER A C 1
ATOM 1362 O O . SER A 1 174 ? 5.071 11.809 -11.466 1.00 87.00 174 SER A O 1
ATOM 1364 N N . VAL A 1 175 ? 5.343 10.121 -10.008 1.00 86.62 175 VAL A N 1
ATOM 1365 C CA . VAL A 1 175 ? 6.812 10.229 -9.946 1.00 86.62 175 VAL A CA 1
ATOM 1366 C C . VAL A 1 175 ? 7.528 9.334 -10.963 1.00 86.62 175 VAL A C 1
ATOM 1368 O O . VAL A 1 175 ? 8.753 9.324 -11.004 1.00 86.62 175 VAL A O 1
ATOM 1371 N N . GLY A 1 176 ? 6.792 8.610 -11.814 1.00 87.94 176 GLY A N 1
ATOM 1372 C CA . GLY A 1 176 ? 7.355 7.769 -12.876 1.00 87.94 176 GLY A CA 1
ATOM 1373 C C . GLY A 1 176 ? 7.554 6.299 -12.498 1.00 87.94 176 GLY A C 1
ATOM 1374 O O . GLY A 1 176 ? 8.298 5.588 -13.181 1.00 87.9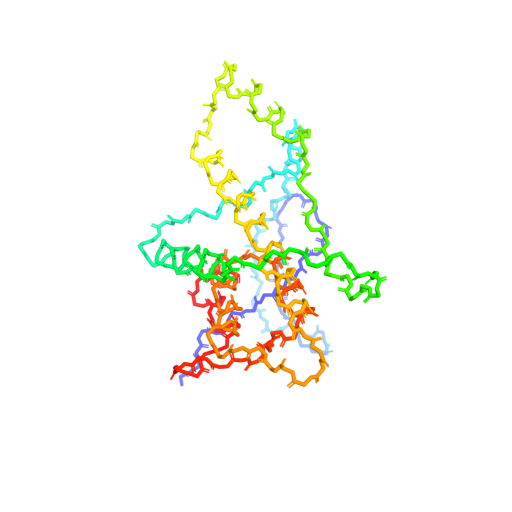4 176 GLY A O 1
ATOM 1375 N N . VAL A 1 177 ? 6.908 5.813 -11.429 1.00 92.00 177 VAL A N 1
ATOM 1376 C CA . VAL A 1 177 ? 6.835 4.366 -11.174 1.00 92.00 177 VAL A CA 1
ATOM 1377 C C . VAL A 1 177 ? 5.998 3.720 -12.280 1.00 92.00 177 VAL A C 1
ATOM 1379 O O . VAL A 1 177 ? 4.919 4.194 -12.627 1.00 92.00 177 VAL A O 1
ATOM 1382 N N . GLY A 1 178 ? 6.510 2.648 -12.876 1.00 93.00 178 GLY A N 1
ATOM 1383 C CA . GLY A 1 178 ? 5.890 1.984 -14.011 1.00 93.00 178 GLY A CA 1
ATOM 1384 C C . GLY A 1 178 ? 4.725 1.103 -13.578 1.00 93.00 178 GLY A C 1
ATOM 1385 O O . GLY A 1 178 ? 4.927 0.103 -12.896 1.00 93.00 178 GLY A O 1
ATOM 1386 N N . LEU A 1 179 ? 3.516 1.404 -14.061 1.00 93.69 179 LEU A N 1
ATOM 1387 C CA . LEU A 1 179 ? 2.316 0.592 -13.801 1.00 93.69 179 LEU A CA 1
ATOM 1388 C C . LEU A 1 179 ? 2.507 -0.892 -14.168 1.00 93.69 179 LEU A C 1
ATOM 1390 O O . LEU A 1 179 ? 2.062 -1.792 -13.458 1.00 93.69 179 LEU A O 1
ATOM 1394 N N . ASN A 1 180 ? 3.213 -1.137 -15.274 1.00 95.38 180 ASN A N 1
ATOM 1395 C CA . ASN A 1 180 ? 3.493 -2.470 -15.806 1.00 95.38 180 ASN A CA 1
ATOM 1396 C C . ASN A 1 180 ? 4.836 -3.044 -15.329 1.00 95.38 180 ASN A C 1
ATOM 1398 O O . ASN A 1 180 ? 5.325 -4.011 -15.918 1.00 95.38 180 ASN A O 1
ATOM 1402 N N . PHE A 1 181 ? 5.457 -2.452 -14.302 1.00 96.31 181 PHE A N 1
ATOM 1403 C CA . PHE A 1 181 ? 6.707 -2.959 -13.748 1.00 96.31 181 PHE A CA 1
ATOM 1404 C C . PHE A 1 181 ? 6.524 -4.400 -13.259 1.00 96.31 181 PHE A C 1
ATOM 1406 O O . PHE A 1 181 ? 5.581 -4.718 -12.527 1.00 96.31 181 PHE A O 1
ATOM 1413 N N . ARG A 1 182 ? 7.432 -5.274 -13.697 1.00 97.31 182 ARG A N 1
ATOM 1414 C CA . ARG A 1 182 ? 7.442 -6.693 -13.352 1.00 97.31 182 ARG A CA 1
ATOM 1415 C C . ARG A 1 182 ? 8.508 -6.956 -12.300 1.00 97.31 182 ARG A C 1
ATOM 1417 O O . ARG A 1 182 ? 9.652 -6.537 -12.475 1.00 97.31 182 ARG A O 1
ATOM 1424 N N . ASP A 1 183 ? 8.132 -7.644 -11.229 1.00 95.69 183 ASP A N 1
ATOM 1425 C CA . ASP A 1 183 ? 9.097 -8.151 -10.254 1.00 95.69 183 ASP A CA 1
ATOM 1426 C C . ASP A 1 183 ? 9.899 -9.347 -10.807 1.00 95.69 183 ASP A C 1
ATOM 1428 O O . ASP A 1 183 ? 9.797 -9.716 -11.980 1.00 95.69 183 ASP A O 1
ATOM 1432 N N . SER A 1 184 ? 10.713 -9.971 -9.952 1.00 95.12 184 SER A N 1
ATOM 1433 C CA . SER A 1 184 ? 11.517 -11.147 -10.302 1.00 95.12 184 SER A CA 1
ATOM 1434 C C . SER A 1 184 ? 10.696 -12.368 -10.728 1.00 95.12 184 SER A C 1
ATOM 1436 O O . SER A 1 184 ? 11.237 -13.242 -11.398 1.00 95.12 184 SER A O 1
ATOM 1438 N N . ASN A 1 185 ? 9.413 -12.426 -10.365 1.00 95.25 185 ASN A N 1
ATOM 1439 C CA . ASN A 1 185 ? 8.487 -13.494 -10.740 1.00 95.25 185 ASN A CA 1
ATOM 1440 C C . ASN A 1 185 ? 7.667 -13.130 -11.988 1.00 95.25 185 ASN A C 1
ATOM 1442 O O . ASN A 1 185 ? 6.801 -13.894 -12.411 1.00 95.25 185 ASN A O 1
ATOM 1446 N N . GLY A 1 186 ? 7.910 -11.959 -12.583 1.00 96.69 186 GLY A N 1
ATOM 1447 C CA . GLY A 1 186 ? 7.138 -11.455 -13.712 1.00 96.69 186 GLY A CA 1
ATOM 1448 C C . GLY A 1 186 ? 5.800 -10.820 -13.322 1.00 96.69 186 GLY A C 1
ATOM 1449 O O . GLY A 1 186 ? 5.034 -10.459 -14.218 1.00 96.69 186 GLY A O 1
ATOM 1450 N N . TRP A 1 187 ? 5.503 -10.665 -12.028 1.00 97.81 187 TRP A N 1
ATOM 1451 C CA . TRP A 1 187 ? 4.226 -10.139 -11.550 1.00 97.81 187 TRP A CA 1
ATOM 1452 C C . TRP A 1 187 ? 4.181 -8.615 -11.618 1.00 97.81 187 TRP A C 1
ATOM 1454 O O . TRP A 1 187 ? 5.142 -7.918 -11.294 1.00 97.81 187 TRP A O 1
ATOM 1464 N N . THR A 1 188 ? 3.027 -8.097 -12.030 1.00 98.06 188 THR A N 1
ATOM 1465 C CA . THR A 1 188 ? 2.716 -6.658 -12.046 1.00 98.06 188 THR A CA 1
ATOM 1466 C C . THR A 1 188 ? 1.885 -6.265 -10.832 1.00 98.06 188 THR A C 1
ATOM 1468 O O . THR A 1 188 ? 1.367 -7.124 -10.120 1.00 98.06 188 THR A O 1
ATOM 1471 N N . ALA A 1 189 ? 1.695 -4.960 -10.630 1.00 97.06 189 ALA A N 1
ATOM 1472 C CA . ALA A 1 189 ? 0.806 -4.405 -9.608 1.00 97.06 189 ALA A CA 1
ATOM 1473 C C . ALA A 1 189 ? -0.577 -5.087 -9.578 1.00 97.06 189 ALA A C 1
ATOM 1475 O O . ALA A 1 189 ? -1.066 -5.460 -8.515 1.00 97.06 189 ALA A O 1
ATOM 1476 N N . LEU A 1 190 ? -1.160 -5.339 -10.755 1.00 96.75 190 LEU A N 1
ATOM 1477 C CA . LEU A 1 190 ? -2.460 -5.998 -10.889 1.00 96.75 190 LEU A CA 1
ATOM 1478 C C . LEU A 1 190 ? -2.452 -7.454 -10.397 1.00 96.75 190 LEU A C 1
ATOM 1480 O O . LEU A 1 190 ? -3.410 -7.880 -9.757 1.00 96.75 190 LEU A O 1
ATOM 1484 N N . HIS A 1 191 ? -1.379 -8.209 -10.658 1.00 97.25 191 HIS A N 1
ATOM 1485 C CA . HIS A 1 191 ? -1.250 -9.584 -10.161 1.00 97.25 191 HIS A CA 1
ATOM 1486 C C . HIS A 1 191 ? -1.209 -9.605 -8.630 1.00 97.25 191 HIS A C 1
ATOM 1488 O O . HIS A 1 191 ? -1.910 -10.398 -8.006 1.00 97.25 191 HIS A O 1
ATOM 1494 N N . TRP A 1 192 ? -0.443 -8.686 -8.034 1.00 96.75 192 TRP A N 1
ATOM 1495 C CA . TRP A 1 192 ? -0.360 -8.521 -6.584 1.00 96.75 192 TRP A CA 1
ATOM 1496 C C . TRP A 1 192 ? -1.712 -8.123 -5.970 1.00 96.75 192 TRP A C 1
ATOM 1498 O O . TRP A 1 192 ? -2.146 -8.768 -5.023 1.00 96.75 192 TRP A O 1
ATOM 1508 N N . ALA A 1 193 ? -2.420 -7.133 -6.526 1.00 95.25 193 ALA A N 1
ATOM 1509 C CA . ALA A 1 193 ? -3.764 -6.771 -6.054 1.00 95.25 193 ALA A CA 1
ATOM 1510 C C . ALA A 1 193 ? -4.741 -7.958 -6.128 1.00 95.25 193 ALA A C 1
ATOM 1512 O O . ALA A 1 193 ? -5.422 -8.266 -5.152 1.00 95.25 193 ALA A O 1
ATOM 1513 N N . SER A 1 194 ? -4.738 -8.677 -7.255 1.00 95.25 194 SER A N 1
ATOM 1514 C CA . SER A 1 194 ? -5.630 -9.821 -7.479 1.00 95.25 194 SER A CA 1
ATOM 1515 C C . SER A 1 194 ? -5.363 -10.962 -6.495 1.00 95.25 194 SER A C 1
ATOM 1517 O O . SER A 1 194 ? -6.305 -11.511 -5.933 1.00 95.25 194 SER A O 1
ATOM 1519 N N . TYR A 1 195 ? -4.090 -11.299 -6.250 1.00 93.88 195 TYR A N 1
ATOM 1520 C CA . TYR A 1 195 ? -3.706 -12.368 -5.319 1.00 93.88 195 TYR A CA 1
ATOM 1521 C C . TYR A 1 195 ? -4.167 -12.079 -3.883 1.00 93.88 195 TYR A C 1
ATOM 1523 O O . TYR A 1 195 ? -4.646 -12.977 -3.197 1.00 93.88 195 TYR A O 1
ATOM 1531 N N . PHE A 1 196 ? -4.073 -10.821 -3.441 1.00 89.25 196 PHE A N 1
ATOM 1532 C CA . PHE A 1 196 ? -4.504 -10.406 -2.102 1.00 89.25 196 PHE A CA 1
ATOM 1533 C C . PHE A 1 196 ? -5.996 -10.036 -2.017 1.00 89.25 196 PHE A C 1
ATOM 1535 O O . PHE A 1 196 ? -6.476 -9.709 -0.931 1.00 89.25 196 PHE A O 1
ATOM 1542 N N . GLY A 1 197 ? -6.743 -10.083 -3.126 1.00 90.19 197 GLY A N 1
ATOM 1543 C CA . GLY A 1 197 ? -8.160 -9.711 -3.173 1.00 90.19 197 GLY A CA 1
ATOM 1544 C C . GLY A 1 197 ? -8.393 -8.239 -2.824 1.00 90.19 197 GLY A C 1
ATOM 1545 O O . GLY A 1 197 ? -9.146 -7.937 -1.894 1.00 90.19 197 GLY A O 1
ATOM 1546 N N . ARG A 1 198 ? -7.680 -7.338 -3.505 1.00 89.25 198 ARG A N 1
ATOM 1547 C CA . ARG A 1 198 ? -7.787 -5.878 -3.365 1.00 89.25 198 ARG A CA 1
ATOM 1548 C C . ARG A 1 198 ? -8.436 -5.239 -4.581 1.00 89.25 198 ARG A C 1
ATOM 1550 O O . ARG A 1 198 ? -8.241 -5.772 -5.696 1.00 89.25 198 ARG A O 1
#

Sequence (198 aa):
MFGDSVLLCHTPLHNSGNLRIYITSGNREVCSEFKDFEFRSKSSSSFTDIAPSSRHLKSSEDLLILAKFARMLLSGNGNLEVPDGDPQSRQCPKLRMDEGLWDRLIEELKVGCESPLSSVDWILEELLKSKLQKWLSVKLRGFNGTDSISKHDQGIIHLISALGYELALSSVLSVGVGLNFRDSNGWTALHWASYFGR

Secondary structure (DSSP, 8-state):
----PPPP-PPPP--SEEEEE--B-TTS-B-S--EEEEE------SS-S---------SHHHHHHHHHHHHHHHHT----------------------HHHHHHHHHHHHH--S-HHHHHHHHHHHHHHHHHHHHHHHHHHH-SSS-PPPHHHHTHHHHHHHTT-HHHHHHHHHTT--TT---TTS--HHHHHHHHT-